Protein AF-A0A816FMG0-F1 (afdb_monomer_lite)

Structure (mmCIF, N/CA/C/O backbone):
data_AF-A0A816FMG0-F1
#
_entry.id   AF-A0A816FMG0-F1
#
loop_
_atom_site.group_PDB
_atom_site.id
_atom_site.type_symbol
_atom_site.label_atom_id
_atom_site.label_alt_id
_atom_site.label_comp_id
_atom_site.label_asym_id
_atom_site.label_entity_id
_atom_site.label_seq_id
_atom_site.pdbx_PDB_ins_code
_atom_site.Cartn_x
_atom_site.Cartn_y
_atom_site.Cartn_z
_atom_site.occupancy
_atom_site.B_iso_or_equiv
_atom_site.auth_seq_id
_atom_site.auth_comp_id
_atom_site.auth_asym_id
_atom_site.auth_atom_id
_atom_site.pdbx_PDB_model_num
ATOM 1 N N . MET A 1 1 ? 0.537 24.853 -34.850 1.00 31.98 1 MET A N 1
ATOM 2 C CA . MET A 1 1 ? 0.323 23.695 -35.752 1.00 31.98 1 MET A CA 1
ATOM 3 C C . MET A 1 1 ? 1.316 22.604 -35.375 1.00 31.98 1 MET A C 1
ATOM 5 O O . MET A 1 1 ? 2.304 22.922 -34.724 1.00 31.98 1 MET A O 1
ATOM 9 N N . SER A 1 2 ? 1.052 21.343 -35.712 1.00 53.50 2 SER A N 1
ATOM 10 C CA . SER A 1 2 ? 1.862 20.201 -35.270 1.00 53.50 2 SER A CA 1
ATOM 11 C C . SER A 1 2 ? 3.099 19.972 -36.145 1.00 53.50 2 SER A C 1
ATOM 13 O O . SER A 1 2 ? 2.968 19.526 -37.285 1.00 53.50 2 SER A O 1
ATOM 15 N N . ASN A 1 3 ? 4.297 20.160 -35.582 1.00 41.03 3 ASN A N 1
ATOM 16 C CA . ASN A 1 3 ? 5.510 19.524 -36.104 1.00 41.03 3 ASN A CA 1
ATOM 17 C C . ASN A 1 3 ? 5.507 18.047 -35.687 1.00 41.03 3 ASN A C 1
ATOM 19 O O . ASN A 1 3 ? 6.183 17.644 -34.743 1.00 41.03 3 ASN A O 1
ATOM 23 N N . THR A 1 4 ? 4.686 17.245 -36.361 1.00 52.66 4 THR A N 1
ATOM 24 C CA . THR A 1 4 ? 4.637 15.798 -36.143 1.00 52.66 4 THR A CA 1
ATOM 25 C C . THR A 1 4 ? 5.919 15.182 -36.700 1.00 52.66 4 THR A C 1
ATOM 27 O O . THR A 1 4 ? 6.018 14.967 -37.907 1.00 52.66 4 THR A O 1
ATOM 30 N N . LEU A 1 5 ? 6.904 14.936 -35.826 1.00 51.00 5 LEU A N 1
ATOM 31 C CA . LEU A 1 5 ? 8.185 14.309 -36.178 1.00 51.00 5 LEU A CA 1
ATOM 32 C C . LEU A 1 5 ? 7.970 13.057 -37.032 1.00 51.00 5 LEU A C 1
ATOM 34 O O . LEU A 1 5 ? 7.051 12.273 -36.772 1.00 51.00 5 LEU A O 1
ATOM 38 N N . THR A 1 6 ? 8.821 12.839 -38.031 1.00 60.78 6 THR A N 1
ATOM 39 C CA . THR A 1 6 ? 8.714 11.654 -38.885 1.00 60.78 6 THR A CA 1
ATOM 40 C C . THR A 1 6 ? 9.071 10.385 -38.107 1.00 60.78 6 THR A C 1
ATOM 42 O O . THR A 1 6 ? 9.772 10.414 -37.096 1.00 60.78 6 THR A O 1
ATOM 45 N N . LEU A 1 7 ? 8.606 9.226 -38.579 1.00 58.31 7 LEU A N 1
ATOM 46 C CA . LEU A 1 7 ? 8.774 7.951 -37.866 1.00 58.31 7 LEU A CA 1
ATOM 47 C C . LEU A 1 7 ? 10.248 7.545 -37.648 1.00 58.31 7 LEU A C 1
ATOM 49 O O . LEU A 1 7 ? 10.546 6.807 -36.709 1.00 58.31 7 LEU A O 1
ATOM 53 N N . GLU A 1 8 ? 11.180 8.020 -38.484 1.00 61.59 8 GLU A N 1
ATOM 54 C CA . GLU A 1 8 ? 12.618 7.792 -38.271 1.00 61.59 8 GLU A CA 1
ATOM 55 C C . GLU A 1 8 ? 13.224 8.737 -37.220 1.00 61.59 8 GLU A C 1
ATOM 57 O O . GLU A 1 8 ? 14.176 8.350 -36.542 1.00 61.59 8 GLU A O 1
ATOM 62 N N . GLU A 1 9 ? 12.659 9.934 -37.045 1.00 63.91 9 GLU A N 1
ATOM 63 C CA . GLU A 1 9 ? 13.046 10.895 -36.005 1.00 63.91 9 GLU A CA 1
ATOM 64 C C . GLU A 1 9 ? 12.505 10.457 -34.639 1.00 63.91 9 GLU A C 1
ATOM 66 O O . GLU A 1 9 ? 13.280 10.354 -33.694 1.00 63.91 9 GLU A O 1
ATOM 71 N N . GLN A 1 10 ? 11.232 10.051 -34.557 1.00 65.81 10 GLN A N 1
ATOM 72 C CA . GLN A 1 10 ? 10.639 9.502 -33.326 1.00 65.81 10 GLN A CA 1
ATOM 73 C C . GLN A 1 10 ? 11.399 8.262 -32.817 1.00 65.81 10 GLN A C 1
ATOM 75 O O . GLN A 1 10 ? 11.719 8.156 -31.634 1.00 65.81 10 GLN A O 1
ATOM 80 N N . PHE A 1 11 ? 11.746 7.323 -33.710 1.00 74.25 11 PHE A N 1
ATOM 81 C CA . PHE A 1 11 ? 12.549 6.153 -33.329 1.00 74.25 11 PHE A CA 1
ATOM 82 C C . PHE A 1 11 ? 13.978 6.528 -32.912 1.00 74.25 11 PHE A C 1
ATOM 84 O O . PHE A 1 11 ? 14.563 5.879 -32.045 1.00 74.25 11 PHE A O 1
ATOM 91 N N . ARG A 1 12 ? 14.558 7.566 -33.525 1.00 72.00 12 ARG A N 1
ATOM 92 C CA . ARG A 1 12 ? 15.866 8.092 -33.131 1.00 72.00 12 ARG A CA 1
ATOM 93 C C . ARG A 1 12 ? 15.815 8.689 -31.726 1.00 72.00 12 ARG A C 1
ATOM 95 O O . ARG A 1 12 ? 16.724 8.400 -30.956 1.00 72.00 12 ARG A O 1
ATOM 102 N N . GLU A 1 13 ? 14.816 9.509 -31.412 1.00 70.56 13 GLU A N 1
ATOM 103 C CA . GLU A 1 13 ? 14.685 10.131 -30.090 1.00 70.56 13 GLU A CA 1
ATOM 104 C C . GLU A 1 13 ? 14.534 9.071 -28.999 1.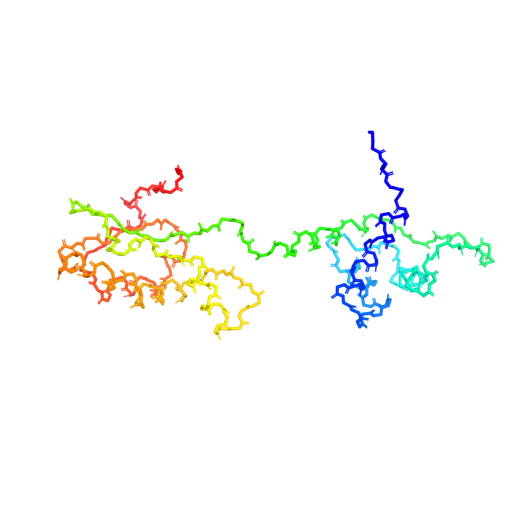00 70.56 13 GLU A C 1
ATOM 106 O O . GLU A 1 13 ? 15.329 9.085 -28.069 1.00 70.56 13 GLU A O 1
ATOM 111 N N . LEU A 1 14 ? 13.668 8.067 -29.190 1.00 77.00 14 LEU A N 1
ATOM 112 C CA . LEU A 1 14 ? 13.551 6.903 -28.296 1.00 77.00 14 LEU A CA 1
ATOM 113 C C . LEU A 1 14 ? 14.894 6.175 -28.073 1.00 77.00 14 LEU A C 1
ATOM 115 O O . LEU A 1 14 ? 15.258 5.808 -26.961 1.00 77.00 14 LEU A O 1
ATOM 119 N N . VAL A 1 15 ? 15.668 5.948 -29.137 1.00 80.56 15 VAL A N 1
ATOM 120 C CA . VAL A 1 15 ? 16.980 5.283 -29.022 1.00 80.56 15 VAL A CA 1
ATOM 121 C C . VAL A 1 15 ? 18.000 6.150 -28.270 1.00 80.56 15 VAL A C 1
ATOM 123 O O . VAL A 1 15 ? 18.916 5.609 -27.647 1.00 80.56 15 VAL A O 1
ATOM 126 N N . LEU A 1 16 ? 17.853 7.477 -28.311 1.00 75.69 16 LEU A N 1
ATOM 127 C CA . LEU A 1 16 ? 18.708 8.416 -27.590 1.00 75.69 16 LEU A CA 1
ATOM 128 C C . LEU A 1 16 ? 18.251 8.609 -26.133 1.00 75.69 16 LEU A C 1
ATOM 130 O O . LEU A 1 16 ? 19.113 8.548 -25.263 1.00 75.69 16 LEU A O 1
ATOM 134 N N . SER A 1 17 ? 16.948 8.704 -25.835 1.00 70.75 17 SER A N 1
ATOM 135 C CA . SER A 1 17 ? 16.417 8.758 -24.459 1.00 70.75 17 SER A CA 1
ATOM 136 C C . SER A 1 17 ? 16.791 7.504 -23.672 1.00 70.75 17 SER A C 1
ATOM 138 O O . SER A 1 17 ? 17.346 7.593 -22.577 1.00 70.75 17 SER A O 1
ATOM 140 N N . MET A 1 18 ? 16.599 6.319 -24.259 1.00 74.50 18 MET A N 1
ATOM 141 C CA . MET A 1 18 ? 16.981 5.048 -23.637 1.00 74.50 18 MET A CA 1
ATOM 142 C C . MET A 1 18 ? 18.489 4.962 -23.356 1.00 74.50 18 MET A C 1
ATOM 144 O O . MET A 1 18 ? 18.887 4.349 -22.362 1.00 74.50 18 MET A O 1
ATOM 148 N N . LYS A 1 19 ? 19.325 5.589 -24.199 1.00 79.69 19 LYS A N 1
ATOM 149 C CA . LYS A 1 19 ? 20.783 5.677 -24.015 1.00 79.69 19 LYS A CA 1
ATOM 150 C C . LYS A 1 19 ? 21.188 6.727 -22.982 1.00 79.69 19 LYS A C 1
ATOM 152 O O . LYS A 1 19 ? 22.132 6.487 -22.241 1.00 79.69 19 LYS A O 1
ATOM 157 N N . GLU A 1 20 ? 20.511 7.864 -22.925 1.00 73.06 20 GLU A N 1
ATOM 158 C CA . GLU A 1 20 ? 20.778 8.932 -21.958 1.00 73.06 20 GLU A CA 1
ATOM 159 C C . GLU A 1 20 ? 20.378 8.502 -20.540 1.00 73.06 20 GLU A C 1
ATOM 161 O O . GLU A 1 20 ? 21.152 8.666 -19.600 1.00 73.06 20 GLU A O 1
ATOM 166 N N . MET A 1 21 ? 19.235 7.823 -20.402 1.00 66.81 21 MET A N 1
ATOM 167 C CA . MET A 1 21 ? 18.804 7.208 -19.142 1.00 66.81 21 MET A CA 1
ATOM 168 C C . MET A 1 21 ? 19.661 6.002 -18.727 1.00 66.81 21 MET A C 1
ATOM 170 O O . MET A 1 21 ? 19.745 5.698 -17.539 1.00 66.81 21 MET A O 1
ATOM 174 N N . ASN A 1 22 ? 20.309 5.312 -19.676 1.00 68.25 22 ASN A N 1
ATOM 175 C CA . ASN A 1 22 ? 21.201 4.178 -19.399 1.00 68.25 22 ASN A CA 1
ATOM 176 C C . ASN A 1 22 ? 22.538 4.318 -20.162 1.00 68.25 22 ASN A C 1
ATOM 178 O O . ASN A 1 22 ? 22.780 3.585 -21.130 1.00 68.25 22 ASN A O 1
ATOM 182 N N . PRO A 1 23 ? 23.452 5.217 -19.735 1.00 76.88 23 PRO A N 1
ATOM 183 C CA . PRO A 1 23 ? 24.668 5.550 -20.488 1.00 76.88 23 PRO A CA 1
ATOM 184 C C . PRO A 1 23 ? 25.604 4.372 -20.776 1.00 76.88 23 PRO A C 1
ATOM 186 O O . PRO A 1 23 ? 26.383 4.425 -21.728 1.00 76.88 23 PRO A O 1
ATOM 189 N N . THR A 1 24 ? 25.520 3.284 -20.012 1.00 74.25 24 THR A N 1
ATOM 190 C CA . THR A 1 24 ? 26.315 2.063 -20.208 1.00 74.25 24 THR A CA 1
ATOM 191 C C . THR A 1 24 ? 25.737 1.103 -21.251 1.00 74.25 24 THR A C 1
ATOM 193 O O . THR A 1 24 ? 26.498 0.321 -21.816 1.00 74.25 24 THR A O 1
ATOM 196 N N . TRP A 1 25 ? 24.437 1.169 -21.567 1.00 81.62 25 TRP A N 1
ATOM 197 C CA . TRP A 1 25 ? 23.793 0.239 -22.503 1.00 81.62 25 TRP A CA 1
ATOM 198 C C . TRP A 1 25 ? 24.375 0.364 -23.913 1.00 81.62 25 TRP A C 1
ATOM 200 O O . TRP A 1 25 ? 24.465 1.457 -24.486 1.00 81.62 25 TRP A O 1
ATOM 210 N N . MET A 1 26 ? 24.783 -0.758 -24.498 1.00 79.81 26 MET A N 1
ATOM 211 C CA . MET A 1 26 ? 25.223 -0.823 -25.883 1.00 79.81 26 MET A CA 1
ATOM 212 C C . MET A 1 26 ? 24.029 -1.012 -26.822 1.00 79.81 26 MET A C 1
ATOM 214 O O . MET A 1 26 ? 22.895 -1.274 -26.432 1.00 79.81 26 MET A O 1
ATOM 218 N N . ALA A 1 27 ? 24.301 -0.927 -28.122 1.00 79.00 27 ALA A N 1
ATOM 219 C CA . ALA A 1 27 ? 23.303 -1.182 -29.153 1.00 79.00 27 ALA A CA 1
ATOM 220 C C . ALA A 1 27 ? 22.736 -2.610 -29.150 1.00 79.00 27 ALA A C 1
ATOM 222 O O . ALA A 1 27 ? 21.741 -2.850 -29.826 1.00 79.00 27 ALA A O 1
ATOM 223 N N . ALA A 1 28 ? 23.392 -3.548 -28.456 1.00 78.44 28 ALA A N 1
ATOM 224 C CA . ALA A 1 28 ? 22.834 -4.861 -28.158 1.00 78.44 28 ALA A CA 1
ATOM 225 C C . ALA A 1 28 ? 21.676 -4.701 -27.175 1.00 78.44 28 ALA A C 1
ATOM 227 O O . ALA A 1 28 ? 20.541 -4.955 -27.533 1.00 78.44 28 ALA A O 1
ATOM 228 N N . ASP A 1 29 ? 21.957 -4.156 -25.998 1.00 75.88 29 ASP A N 1
ATOM 229 C CA . ASP A 1 29 ? 21.027 -4.077 -24.873 1.00 75.88 29 ASP A CA 1
ATOM 230 C C . ASP A 1 29 ? 19.815 -3.198 -25.204 1.00 75.88 29 ASP A C 1
ATOM 232 O O . ASP A 1 29 ? 18.692 -3.562 -24.882 1.00 75.88 29 ASP A O 1
ATOM 236 N N . ILE A 1 30 ? 20.005 -2.101 -25.952 1.00 80.69 30 ILE A N 1
ATOM 237 C CA . ILE A 1 30 ? 18.888 -1.276 -26.449 1.00 80.69 30 ILE A CA 1
ATOM 238 C C . ILE A 1 30 ? 18.103 -1.998 -27.558 1.00 80.69 30 ILE A C 1
ATOM 240 O O . ILE A 1 30 ? 16.887 -1.860 -27.623 1.00 80.69 30 ILE A O 1
ATOM 244 N N . ALA A 1 31 ? 18.739 -2.796 -28.423 1.00 81.25 31 ALA A N 1
ATOM 245 C CA . ALA A 1 31 ? 18.002 -3.602 -29.403 1.00 81.25 31 ALA A CA 1
ATOM 246 C C . ALA A 1 31 ? 17.236 -4.751 -28.751 1.00 81.25 31 ALA A C 1
ATOM 248 O O . ALA A 1 31 ? 16.129 -5.043 -29.179 1.00 81.25 31 ALA A O 1
ATOM 249 N N . ASP A 1 32 ? 17.817 -5.370 -27.733 1.00 80.62 32 ASP A N 1
ATOM 250 C CA . ASP A 1 32 ? 17.292 -6.520 -27.012 1.00 80.62 32 ASP A CA 1
ATOM 251 C C . ASP A 1 32 ? 16.169 -6.100 -26.063 1.00 80.62 32 ASP A C 1
ATOM 253 O O . ASP A 1 32 ? 15.141 -6.768 -26.016 1.00 80.62 32 ASP A O 1
ATOM 257 N N . GLU A 1 33 ? 16.312 -4.948 -25.398 1.00 74.44 33 GLU A N 1
ATOM 258 C CA . GLU A 1 33 ? 15.209 -4.264 -24.732 1.00 74.44 33 GLU A CA 1
ATOM 259 C C . GLU A 1 33 ? 14.130 -3.966 -25.767 1.00 74.44 33 GLU A C 1
ATOM 261 O O . GLU A 1 33 ? 13.048 -4.506 -25.602 1.00 74.44 33 GLU A O 1
ATOM 266 N N . ILE A 1 34 ? 14.407 -3.248 -26.870 1.00 74.19 34 ILE A N 1
ATOM 267 C CA . ILE A 1 34 ? 13.410 -2.962 -27.925 1.00 74.19 34 ILE A CA 1
ATOM 268 C C . ILE A 1 34 ? 12.769 -4.259 -28.488 1.00 74.19 34 ILE A C 1
ATOM 270 O O . ILE A 1 34 ? 11.571 -4.259 -28.770 1.00 74.19 34 ILE A O 1
ATOM 274 N N . GLN A 1 35 ? 13.488 -5.391 -28.540 1.00 69.06 35 GLN A N 1
ATOM 275 C CA . GLN A 1 35 ? 12.983 -6.739 -28.868 1.00 69.06 35 GLN A CA 1
ATOM 276 C C . GLN A 1 35 ? 12.451 -7.579 -27.677 1.00 69.06 35 GLN A C 1
ATOM 278 O O . GLN A 1 35 ? 12.142 -8.758 -27.848 1.00 69.06 35 GLN A O 1
ATOM 283 N N . SER A 1 36 ? 12.264 -6.997 -26.496 1.00 63.88 36 SER A N 1
ATOM 284 C CA . SER A 1 36 ? 11.603 -7.633 -25.341 1.00 63.88 36 SER A CA 1
ATOM 285 C C . SER A 1 36 ? 10.129 -7.252 -25.198 1.00 63.88 36 SER A C 1
ATOM 287 O O . SER A 1 36 ? 9.389 -7.881 -24.442 1.00 63.88 36 SER A O 1
ATOM 289 N N . TYR A 1 37 ? 9.688 -6.212 -25.907 1.00 65.25 37 TYR A N 1
ATOM 290 C CA . TYR A 1 37 ? 8.309 -5.754 -25.845 1.00 65.25 37 TYR A CA 1
ATOM 291 C C . TYR A 1 37 ? 7.308 -6.829 -26.271 1.00 65.25 37 TYR A C 1
ATOM 293 O O . TYR A 1 37 ? 7.558 -7.698 -27.093 1.00 65.25 37 TYR A O 1
ATOM 301 N N . GLU A 1 38 ? 6.083 -6.658 -25.798 1.00 43.09 38 GLU A N 1
ATOM 302 C CA . GLU A 1 38 ? 4.911 -7.499 -26.069 1.00 43.09 38 GLU A CA 1
ATOM 303 C C . GLU A 1 38 ? 4.419 -7.393 -27.551 1.00 43.09 38 GLU A C 1
ATOM 305 O O . GLU A 1 38 ? 3.445 -8.018 -27.962 1.00 43.09 38 GLU A O 1
ATOM 310 N N . ASN A 1 39 ? 5.112 -6.565 -28.345 1.00 48.59 39 ASN A N 1
ATOM 311 C CA . ASN A 1 39 ? 5.299 -6.523 -29.799 1.00 48.59 39 ASN A CA 1
ATOM 312 C C . ASN A 1 39 ? 6.784 -6.072 -29.893 1.00 48.59 39 ASN A C 1
ATOM 314 O O . ASN A 1 39 ? 6.994 -4.881 -29.628 1.00 48.59 39 ASN A O 1
ATOM 318 N N . PRO A 1 40 ? 7.756 -6.983 -30.162 1.00 57.09 40 PRO A N 1
ATOM 319 C CA . PRO A 1 40 ? 9.221 -6.745 -30.245 1.00 57.09 40 PRO A CA 1
ATOM 320 C C . PRO A 1 40 ? 9.838 -6.852 -31.674 1.00 57.09 40 PRO A C 1
ATOM 322 O O . PRO A 1 40 ? 9.672 -7.911 -32.280 1.00 57.09 40 PRO A O 1
ATOM 325 N N . PRO A 1 41 ? 10.570 -5.860 -32.256 1.00 58.25 41 PRO A N 1
ATOM 326 C CA . PRO A 1 41 ? 10.677 -5.639 -33.705 1.00 58.25 41 PRO A CA 1
ATOM 327 C C . PRO A 1 41 ? 10.935 -6.848 -34.580 1.00 58.25 41 PRO A C 1
ATOM 329 O O . PRO A 1 41 ? 11.897 -7.583 -34.386 1.00 58.25 41 PRO A O 1
ATOM 332 N N . SER A 1 42 ? 10.163 -6.956 -35.662 1.00 53.28 42 SER A N 1
ATOM 333 C CA . SER A 1 42 ? 10.385 -8.033 -36.617 1.00 53.28 42 SER A CA 1
ATOM 334 C C . SER A 1 42 ? 11.624 -7.788 -37.466 1.00 53.28 42 SER A C 1
ATOM 336 O O . SER A 1 42 ? 12.048 -8.724 -38.129 1.00 53.28 42 SER A O 1
ATOM 338 N N . LEU A 1 43 ? 12.212 -6.580 -37.421 1.00 59.56 43 LEU A N 1
ATOM 339 C CA . LEU A 1 43 ? 13.624 -6.285 -37.657 1.00 59.56 43 LEU A CA 1
ATOM 340 C C . LEU A 1 43 ? 14.450 -7.214 -36.760 1.00 59.56 43 LEU A C 1
ATOM 342 O O . LEU A 1 43 ? 14.697 -6.880 -35.607 1.00 59.56 43 LEU A O 1
ATOM 346 N N . HIS A 1 44 ? 14.847 -8.373 -37.306 1.00 73.12 44 HIS A N 1
ATOM 347 C CA . HIS A 1 44 ? 15.668 -9.399 -36.645 1.00 73.12 44 HIS A CA 1
ATOM 348 C C . HIS A 1 44 ? 16.758 -8.765 -35.786 1.00 73.12 44 HIS A C 1
ATOM 350 O O . HIS A 1 44 ? 17.366 -7.776 -36.204 1.00 73.12 44 HIS A O 1
ATOM 356 N N . ARG A 1 45 ? 17.027 -9.361 -34.623 1.00 63.53 45 ARG A N 1
ATOM 357 C CA . ARG A 1 45 ? 17.807 -8.779 -33.523 1.00 63.53 45 ARG A CA 1
ATOM 358 C C . ARG A 1 45 ? 19.074 -8.067 -33.997 1.00 63.53 45 ARG A C 1
ATOM 360 O O . ARG A 1 45 ? 19.265 -6.886 -33.731 1.00 63.53 45 ARG A O 1
ATOM 367 N N . ASP A 1 46 ? 19.870 -8.718 -34.842 1.00 71.94 46 ASP A N 1
ATOM 368 C CA . ASP A 1 46 ? 21.104 -8.161 -35.416 1.00 71.94 46 ASP A CA 1
ATOM 369 C C . ASP A 1 46 ? 20.895 -7.019 -36.416 1.00 71.94 46 ASP A C 1
ATOM 371 O O . ASP A 1 46 ? 21.764 -6.163 -36.566 1.00 71.94 46 ASP A O 1
ATOM 375 N N . ALA A 1 47 ? 19.793 -7.002 -37.165 1.00 73.12 47 ALA A N 1
ATOM 376 C CA . ALA A 1 47 ? 19.435 -5.901 -38.059 1.00 73.12 47 ALA A CA 1
ATOM 377 C C . ALA A 1 47 ? 18.965 -4.673 -37.259 1.00 73.12 47 ALA A C 1
ATOM 379 O O . ALA A 1 47 ? 19.395 -3.556 -37.559 1.00 73.12 47 ALA A O 1
ATOM 380 N N . LEU A 1 48 ? 18.169 -4.880 -36.203 1.00 76.44 48 LEU A N 1
ATOM 381 C CA . LEU A 1 48 ? 17.775 -3.832 -35.258 1.00 76.44 48 LEU A CA 1
ATOM 382 C C . LEU A 1 48 ? 18.994 -3.272 -34.509 1.00 76.44 48 LEU A C 1
ATOM 384 O O . LEU A 1 48 ? 19.254 -2.072 -34.589 1.00 76.44 48 LEU A O 1
ATOM 388 N N . ARG A 1 49 ? 19.811 -4.143 -33.902 1.00 79.81 49 ARG A N 1
ATOM 389 C CA . ARG A 1 49 ? 21.109 -3.834 -33.274 1.00 79.81 49 ARG A CA 1
ATOM 390 C C . ARG A 1 49 ? 22.025 -3.053 -34.208 1.00 79.81 49 ARG A C 1
ATOM 392 O O . ARG A 1 49 ? 22.606 -2.053 -33.798 1.00 79.81 49 ARG A O 1
ATOM 399 N N . ARG A 1 50 ? 22.107 -3.424 -35.492 1.00 75.50 50 ARG A N 1
ATOM 400 C CA . ARG A 1 50 ? 22.867 -2.660 -36.500 1.00 75.50 50 ARG A CA 1
ATOM 401 C C . ARG A 1 50 ? 22.212 -1.331 -36.896 1.00 75.50 50 ARG A C 1
ATOM 403 O O . ARG A 1 50 ? 22.946 -0.430 -37.297 1.00 75.50 50 ARG A O 1
ATOM 410 N N . LYS A 1 51 ? 20.889 -1.139 -36.795 1.00 77.56 51 LYS A N 1
ATOM 411 C CA . LYS A 1 51 ? 20.263 0.193 -36.964 1.00 77.56 51 LYS A CA 1
ATOM 412 C C . LYS A 1 51 ? 20.553 1.079 -35.747 1.00 77.56 51 LYS A C 1
ATOM 414 O O . LYS A 1 51 ? 21.099 2.165 -35.916 1.00 77.56 51 LYS A O 1
ATOM 419 N N . ILE A 1 52 ? 20.302 0.569 -34.543 1.00 80.62 52 ILE A N 1
ATOM 420 C CA . ILE A 1 52 ? 20.521 1.252 -33.260 1.00 80.62 52 ILE A CA 1
ATOM 421 C C . ILE A 1 52 ? 21.992 1.635 -33.081 1.00 80.62 52 ILE A C 1
ATOM 423 O O . ILE A 1 52 ? 22.285 2.804 -32.859 1.00 80.62 52 ILE A O 1
ATOM 427 N N . SER A 1 53 ? 22.938 0.716 -33.305 1.00 80.19 53 SER A N 1
ATOM 428 C CA . SER A 1 53 ? 24.376 1.014 -33.193 1.00 80.19 53 SER A CA 1
ATOM 429 C C . SER A 1 53 ? 24.809 2.169 -34.085 1.00 80.19 53 SER A C 1
ATOM 431 O O . SER A 1 53 ? 25.664 2.952 -33.691 1.00 80.19 53 SER A O 1
ATOM 433 N N . ARG A 1 54 ? 24.205 2.316 -35.270 1.00 73.75 54 ARG A N 1
ATOM 434 C CA . ARG A 1 54 ? 24.518 3.418 -36.186 1.00 73.75 54 ARG A CA 1
ATOM 435 C C . ARG A 1 54 ? 23.865 4.738 -35.770 1.00 73.75 54 ARG A C 1
ATOM 437 O O . ARG A 1 54 ? 24.472 5.772 -36.014 1.00 73.75 54 ARG A O 1
ATOM 444 N N . ILE A 1 55 ? 22.706 4.715 -35.104 1.00 76.12 55 ILE A N 1
ATOM 445 C CA . ILE A 1 55 ? 22.124 5.907 -34.463 1.00 76.12 55 ILE A CA 1
ATOM 446 C C . ILE A 1 55 ? 23.054 6.375 -33.333 1.00 76.12 55 ILE A C 1
ATOM 448 O O . ILE A 1 55 ? 23.539 7.505 -33.377 1.00 76.12 55 ILE A O 1
ATOM 452 N N . LEU A 1 56 ? 23.388 5.474 -32.400 1.00 73.00 56 LEU A N 1
ATOM 453 C CA . LEU A 1 56 ? 24.227 5.760 -31.229 1.00 73.00 56 LEU A CA 1
ATOM 454 C C . LEU A 1 56 ? 25.657 6.204 -31.590 1.00 73.00 56 LEU A C 1
ATOM 456 O O . LEU A 1 56 ? 26.212 7.063 -30.918 1.00 73.00 56 LEU A O 1
ATOM 460 N N . GLN A 1 57 ? 26.261 5.640 -32.643 1.00 70.12 57 GLN A N 1
ATOM 461 C CA . GLN A 1 57 ? 27.641 5.960 -33.047 1.00 70.12 57 GLN A CA 1
ATOM 462 C C . GLN A 1 57 ? 27.778 7.178 -33.975 1.00 70.12 57 GLN A C 1
ATOM 464 O O . GLN A 1 57 ? 28.900 7.635 -34.179 1.00 70.12 57 GLN A O 1
ATOM 469 N N . ARG A 1 58 ? 26.701 7.664 -34.615 1.00 58.72 58 ARG A N 1
ATOM 470 C CA . ARG A 1 58 ? 26.806 8.705 -35.666 1.00 58.72 58 ARG A CA 1
ATOM 471 C C . ARG A 1 58 ? 25.898 9.915 -35.501 1.00 58.72 58 ARG A C 1
ATOM 473 O O . ARG A 1 58 ? 26.074 10.880 -36.242 1.00 58.72 58 ARG A O 1
ATOM 480 N N . GLY A 1 59 ? 24.865 9.848 -34.660 1.00 51.50 59 GLY A N 1
ATOM 481 C CA . GLY A 1 59 ? 23.872 10.921 -34.557 1.00 51.50 59 GLY A CA 1
ATOM 482 C C . GLY A 1 59 ? 23.170 11.267 -35.883 1.00 51.50 59 GLY A C 1
ATOM 483 O O . GLY A 1 59 ? 22.624 12.359 -36.011 1.00 51.50 59 GLY A O 1
ATOM 484 N N . THR A 1 60 ? 23.192 10.378 -36.887 1.00 47.31 60 THR A N 1
ATOM 485 C CA . THR A 1 60 ? 22.538 10.539 -38.200 1.00 47.31 60 THR A CA 1
ATOM 486 C C . THR A 1 60 ? 22.282 9.184 -38.870 1.00 47.31 60 THR A C 1
ATOM 488 O O . THR A 1 60 ? 23.106 8.269 -38.799 1.00 47.31 60 THR A O 1
ATOM 491 N N . ILE A 1 61 ? 21.162 9.068 -39.592 1.00 47.12 61 ILE A N 1
ATOM 492 C CA . ILE A 1 61 ? 20.893 7.949 -40.505 1.00 47.12 61 ILE A CA 1
ATOM 493 C C . ILE A 1 61 ? 21.207 8.401 -41.936 1.00 47.12 61 ILE A C 1
ATOM 495 O O . ILE A 1 61 ? 20.478 9.197 -42.518 1.00 47.12 61 ILE A O 1
ATOM 499 N N . LYS A 1 62 ? 22.259 7.840 -42.542 1.00 47.62 62 LYS A N 1
ATOM 500 C CA . LYS A 1 62 ? 22.340 7.664 -44.002 1.00 47.62 62 LYS A CA 1
ATOM 501 C C . LYS A 1 62 ? 22.792 6.240 -44.299 1.00 47.62 62 LYS A C 1
ATOM 503 O O . LYS A 1 62 ? 23.944 5.869 -44.078 1.00 47.62 62 LYS A O 1
ATOM 508 N N . ASP A 1 63 ? 21.840 5.437 -44.760 1.00 44.69 63 ASP A N 1
ATOM 509 C CA . ASP A 1 63 ? 21.945 3.987 -44.906 1.00 44.69 63 ASP A CA 1
ATOM 510 C C . ASP A 1 63 ? 21.959 3.614 -46.399 1.00 44.69 63 ASP A C 1
ATOM 512 O O . ASP A 1 63 ? 20.978 3.109 -46.939 1.00 44.69 63 ASP A O 1
ATOM 516 N N . ARG A 1 64 ? 23.064 3.928 -47.099 1.00 42.66 64 ARG A N 1
ATOM 517 C CA . ARG A 1 64 ? 23.252 3.485 -48.493 1.00 42.66 64 ARG A CA 1
ATOM 518 C C . ARG A 1 64 ? 23.327 1.957 -48.535 1.00 42.66 64 ARG A C 1
ATOM 520 O O . ARG A 1 64 ? 24.063 1.347 -47.758 1.00 42.66 64 ARG A O 1
ATOM 527 N N . SER A 1 65 ? 22.601 1.353 -49.469 1.00 40.78 65 SER A N 1
ATOM 528 C CA . SER A 1 65 ? 22.601 -0.090 -49.692 1.00 40.78 65 SER A CA 1
ATOM 529 C C . SER A 1 65 ? 24.000 -0.596 -50.060 1.00 40.78 65 SER A C 1
ATOM 531 O O . SER A 1 65 ? 24.615 -0.144 -51.024 1.00 40.78 65 SER A O 1
ATOM 533 N N . ARG A 1 66 ? 24.498 -1.584 -49.310 1.00 44.59 66 ARG A N 1
ATOM 534 C CA . ARG A 1 66 ? 25.567 -2.464 -49.791 1.00 44.59 66 ARG A CA 1
ATOM 535 C C . ARG A 1 66 ? 24.915 -3.654 -50.493 1.00 44.59 66 ARG A C 1
ATOM 537 O O . ARG A 1 66 ? 24.290 -4.477 -49.836 1.00 44.59 66 ARG A O 1
ATOM 544 N N . CYS A 1 67 ? 25.085 -3.706 -51.813 1.00 41.53 67 CYS A N 1
ATOM 545 C CA . CYS A 1 67 ? 24.896 -4.891 -52.656 1.00 41.53 67 CYS A CA 1
ATOM 546 C C . CYS A 1 67 ? 23.473 -5.491 -52.704 1.00 41.53 67 CYS A C 1
ATOM 548 O O . CYS A 1 67 ? 23.259 -6.616 -52.267 1.00 41.53 67 CYS A O 1
ATOM 550 N N . GLY A 1 68 ? 22.521 -4.763 -53.305 1.00 42.78 68 GLY A N 1
ATOM 551 C CA . GLY A 1 68 ? 21.361 -5.318 -54.036 1.00 42.78 68 GLY A CA 1
ATOM 552 C C . GLY A 1 68 ? 20.245 -6.063 -53.280 1.00 42.78 68 GLY A C 1
ATOM 553 O O . GLY A 1 68 ? 19.131 -6.120 -53.789 1.00 42.78 68 GLY A O 1
ATOM 554 N N . ALA A 1 69 ? 20.492 -6.619 -52.094 1.00 36.56 69 ALA A N 1
ATOM 555 C CA . ALA A 1 69 ? 19.529 -7.483 -51.414 1.00 36.56 69 ALA A CA 1
ATOM 556 C C . ALA A 1 69 ? 18.343 -6.695 -50.806 1.00 36.56 69 ALA A C 1
ATOM 558 O O . ALA A 1 69 ? 18.569 -5.721 -50.076 1.00 36.56 69 ALA A O 1
ATOM 559 N N . PRO A 1 70 ? 17.081 -7.115 -51.040 1.00 44.59 70 PRO A N 1
ATOM 560 C CA . PRO A 1 70 ? 15.922 -6.508 -50.400 1.00 44.59 70 PRO A CA 1
ATOM 561 C C . PRO A 1 70 ? 15.920 -6.818 -48.901 1.00 44.59 70 PRO A C 1
ATOM 563 O O . PRO A 1 70 ? 16.222 -7.932 -48.469 1.00 44.59 70 PRO A O 1
ATOM 566 N N . ARG A 1 71 ? 15.555 -5.826 -48.087 1.00 45.81 71 ARG A N 1
ATOM 567 C CA . ARG A 1 71 ? 15.503 -5.996 -46.635 1.00 45.81 71 ARG A CA 1
ATOM 568 C C . ARG A 1 71 ? 14.285 -6.813 -46.219 1.00 45.81 71 ARG A C 1
ATOM 570 O O . ARG A 1 71 ? 13.205 -6.271 -46.006 1.00 45.81 71 ARG A O 1
ATOM 577 N N . THR A 1 72 ? 14.532 -8.076 -45.882 1.00 48.44 72 THR A N 1
ATOM 578 C CA . THR A 1 72 ? 14.107 -8.496 -44.547 1.00 48.44 72 THR A CA 1
ATOM 579 C C . THR A 1 72 ? 14.698 -7.480 -43.546 1.00 48.44 72 THR A C 1
ATOM 581 O O . THR A 1 72 ? 15.839 -7.037 -43.667 1.00 48.44 72 THR A O 1
ATOM 584 N N . VAL A 1 73 ? 13.945 -6.989 -42.569 1.00 43.91 73 VAL A N 1
ATOM 585 C CA . VAL A 1 73 ? 12.937 -7.723 -41.802 1.00 43.91 73 VAL A CA 1
ATOM 586 C C . VAL A 1 73 ? 11.854 -6.744 -41.260 1.00 43.91 73 VAL A C 1
ATOM 588 O O . VAL A 1 73 ? 11.983 -5.533 -41.417 1.00 43.91 73 VAL A O 1
ATOM 591 N N . ARG A 1 74 ? 10.743 -7.270 -40.720 1.00 48.84 74 ARG A N 1
ATOM 592 C CA . ARG A 1 74 ? 9.380 -6.659 -40.680 1.00 48.84 74 ARG A CA 1
ATOM 593 C C . ARG A 1 74 ? 9.132 -5.675 -39.483 1.00 48.84 74 ARG A C 1
ATOM 595 O O . ARG A 1 74 ? 10.037 -5.408 -38.702 1.00 48.84 74 ARG A O 1
ATOM 602 N N . ILE A 1 75 ? 7.949 -5.048 -39.370 1.00 51.12 75 ILE A N 1
ATOM 603 C CA . ILE A 1 75 ? 7.739 -3.787 -38.599 1.00 51.12 75 ILE A CA 1
ATOM 604 C C . ILE A 1 75 ? 6.932 -3.895 -37.286 1.00 51.12 75 ILE A C 1
ATOM 606 O O . ILE A 1 75 ? 7.160 -3.111 -36.371 1.00 51.12 75 ILE A O 1
ATOM 610 N N . GLU A 1 76 ? 5.964 -4.805 -37.186 1.00 45.81 76 GLU A N 1
ATOM 611 C CA . GLU A 1 76 ? 4.756 -4.666 -36.342 1.00 45.81 76 GLU A CA 1
ATOM 612 C C . GLU A 1 76 ? 4.965 -4.421 -34.835 1.00 45.81 76 GLU A C 1
ATOM 614 O O . GLU A 1 76 ? 4.693 -3.345 -34.308 1.00 45.81 76 GLU A O 1
ATOM 619 N N . GLN A 1 77 ? 5.479 -5.414 -34.131 1.00 45.06 77 GLN A N 1
ATOM 620 C CA . GLN A 1 77 ? 6.919 -5.456 -34.045 1.00 45.06 77 GLN A CA 1
ATOM 621 C C . GLN A 1 77 ? 7.534 -4.334 -33.162 1.00 45.06 77 GLN A C 1
ATOM 623 O O . GLN A 1 77 ? 8.005 -4.606 -32.081 1.00 45.06 77 GLN A O 1
ATOM 628 N N . LEU A 1 78 ? 7.585 -3.064 -33.575 1.00 43.78 78 LEU A N 1
ATOM 629 C CA . LEU A 1 78 ? 8.296 -2.003 -32.823 1.00 43.78 78 LEU A CA 1
ATOM 630 C C . LEU A 1 78 ? 7.470 -1.339 -31.698 1.00 43.78 78 LEU A C 1
ATOM 632 O O . LEU A 1 78 ? 7.963 -0.476 -30.977 1.00 43.78 78 LEU A O 1
ATOM 636 N N . LYS A 1 79 ? 6.197 -1.720 -31.546 1.00 45.88 79 LYS A N 1
ATOM 637 C CA . LYS A 1 79 ? 5.175 -0.873 -30.903 1.00 45.88 79 LYS A CA 1
ATOM 638 C C . LYS A 1 79 ? 5.095 -0.876 -29.370 1.00 45.88 79 LYS A C 1
ATOM 640 O O . LYS A 1 79 ? 4.693 0.141 -28.816 1.00 45.88 79 LYS A O 1
ATOM 645 N N . LYS A 1 80 ? 5.373 -1.976 -28.657 1.00 47.12 80 LYS A N 1
ATOM 646 C CA . LYS A 1 80 ? 4.927 -2.109 -27.242 1.00 47.12 80 LYS A CA 1
ATOM 647 C C . LYS A 1 80 ? 5.997 -1.797 -26.175 1.00 47.12 80 LYS A C 1
ATOM 649 O O . LYS A 1 80 ? 5.727 -1.999 -24.997 1.00 47.12 80 LYS A O 1
ATOM 654 N N . ALA A 1 81 ? 7.166 -1.275 -26.563 1.00 43.75 81 ALA A N 1
ATOM 655 C CA . ALA A 1 81 ? 8.389 -1.015 -25.656 1.00 43.75 81 ALA A CA 1
ATOM 656 C C . ALA A 1 81 ? 8.287 0.573 -25.513 1.00 43.75 81 ALA A C 1
ATOM 658 O O . ALA A 1 81 ? 8.424 1.095 -24.404 1.00 43.75 81 ALA A O 1
ATOM 659 N N . VAL A 1 82 ? 7.849 1.312 -26.543 1.00 47.22 82 VAL A N 1
ATOM 660 C CA . VAL A 1 82 ? 7.313 2.687 -26.400 1.00 47.22 82 VAL A CA 1
ATOM 661 C C . VAL A 1 82 ? 6.303 2.780 -25.230 1.00 47.22 82 VAL A C 1
ATOM 663 O O . VAL A 1 82 ? 6.230 3.772 -24.515 1.00 47.22 82 VAL A O 1
ATOM 666 N N . LYS A 1 83 ? 5.580 1.683 -24.958 1.00 48.50 83 LYS A N 1
ATOM 667 C CA . LYS A 1 83 ? 4.633 1.521 -23.842 1.00 48.50 83 LYS A CA 1
ATOM 668 C C . LYS A 1 83 ? 5.271 1.306 -22.448 1.00 48.50 83 LYS A C 1
ATOM 670 O O . LYS A 1 83 ? 4.547 1.315 -21.458 1.00 48.50 83 LYS A O 1
ATOM 675 N N . ARG A 1 84 ? 6.590 1.088 -22.344 1.00 40.50 84 ARG A N 1
ATOM 676 C CA . ARG A 1 84 ? 7.333 0.826 -21.088 1.00 40.50 84 ARG A CA 1
ATOM 677 C C . ARG A 1 84 ? 8.074 2.062 -20.570 1.00 40.50 84 ARG A C 1
ATOM 679 O O . ARG A 1 84 ? 8.143 2.209 -19.350 1.00 40.50 84 ARG A O 1
ATOM 686 N N . GLU A 1 85 ? 8.554 2.964 -21.435 1.00 43.59 85 GLU A N 1
ATOM 687 C CA . GLU A 1 85 ? 9.044 4.295 -21.007 1.00 43.59 85 GLU A CA 1
ATOM 688 C C . GLU A 1 85 ? 7.934 5.089 -20.298 1.00 43.59 85 GLU A C 1
ATOM 690 O O . GLU A 1 85 ? 8.176 5.692 -19.254 1.00 43.59 85 GLU A O 1
ATOM 695 N N . ALA A 1 86 ? 6.681 4.944 -20.751 1.00 45.78 86 ALA A N 1
ATOM 696 C CA . ALA A 1 86 ? 5.483 5.455 -20.074 1.00 45.78 86 ALA A CA 1
ATOM 697 C C . ALA A 1 86 ? 5.303 4.964 -18.616 1.00 45.78 86 ALA A C 1
ATOM 699 O O . ALA A 1 86 ? 4.420 5.438 -17.911 1.00 45.78 86 ALA A O 1
ATOM 700 N N . SER A 1 87 ? 6.134 4.026 -18.142 1.00 40.25 87 SER A N 1
ATOM 701 C CA . SER A 1 87 ? 6.146 3.545 -16.759 1.00 40.25 87 SER A CA 1
ATOM 702 C C . SER A 1 87 ? 7.292 4.114 -15.905 1.00 40.25 87 SER A C 1
ATOM 704 O O . SER A 1 87 ? 7.564 3.574 -14.835 1.00 40.25 87 SER A O 1
ATOM 706 N N . ILE A 1 88 ? 7.984 5.171 -16.342 1.00 42.78 88 ILE A N 1
ATOM 707 C CA . ILE A 1 88 ? 8.954 5.904 -15.500 1.00 42.78 88 ILE A CA 1
ATOM 708 C C . ILE A 1 88 ? 8.232 6.818 -14.492 1.00 42.78 88 ILE A C 1
ATOM 710 O O . ILE A 1 88 ? 8.695 6.972 -13.362 1.00 42.78 88 ILE A O 1
ATOM 714 N N . VAL A 1 89 ? 7.019 7.281 -14.814 1.00 43.28 89 VAL A N 1
ATOM 715 C CA . VAL A 1 89 ? 6.043 7.733 -13.807 1.00 43.28 89 VAL A CA 1
ATOM 716 C C . VAL A 1 89 ? 5.507 6.488 -13.084 1.00 43.28 89 VAL A C 1
ATOM 718 O O . VAL A 1 89 ? 4.544 5.867 -13.528 1.00 43.28 89 VAL A O 1
ATOM 721 N N . LYS A 1 90 ? 6.200 6.049 -12.020 1.00 44.28 90 LYS A N 1
ATOM 722 C CA . LYS A 1 90 ? 5.911 4.774 -11.320 1.00 44.28 90 LYS A CA 1
ATOM 723 C C . LYS A 1 90 ? 5.540 4.878 -9.839 1.00 44.28 90 LYS A C 1
ATOM 725 O O . LYS A 1 90 ? 5.529 3.865 -9.141 1.00 44.28 90 LYS A O 1
ATOM 730 N N . TYR A 1 91 ? 5.185 6.073 -9.389 1.00 47.66 91 TYR A N 1
ATOM 731 C CA . TYR A 1 91 ? 4.280 6.247 -8.254 1.00 47.66 91 TYR A CA 1
ATOM 732 C C . TYR A 1 91 ? 2.910 6.650 -8.819 1.00 47.66 91 TYR A C 1
ATOM 734 O O . TYR A 1 91 ? 2.887 7.355 -9.833 1.00 47.66 91 TYR A O 1
ATOM 742 N N . PRO A 1 92 ? 1.783 6.231 -8.215 1.00 49.84 92 PRO A N 1
ATOM 743 C CA . PRO A 1 92 ? 0.507 6.875 -8.504 1.00 49.84 92 PRO A CA 1
ATOM 744 C C . PRO A 1 92 ? 0.632 8.374 -8.197 1.00 49.84 92 PRO A C 1
ATOM 746 O O . PRO A 1 92 ? 1.306 8.762 -7.243 1.00 49.84 92 PRO A O 1
ATOM 749 N N . SER A 1 93 ? 0.005 9.222 -9.012 1.00 52.78 93 SER A N 1
ATOM 750 C CA . SER A 1 93 ? 0.046 10.681 -8.836 1.00 52.78 93 SER A CA 1
ATOM 751 C C . SER A 1 93 ? -0.837 11.188 -7.689 1.00 52.78 93 SER A C 1
ATOM 753 O O . SER A 1 93 ? -0.769 12.365 -7.354 1.00 52.78 93 SER A O 1
ATOM 755 N N . GLY A 1 94 ? -1.659 10.318 -7.096 1.00 65.56 94 GLY A N 1
ATOM 756 C CA . GLY A 1 94 ? -2.424 10.604 -5.885 1.00 65.56 94 GLY A CA 1
ATOM 757 C C . GLY A 1 94 ? -1.642 10.258 -4.617 1.00 65.56 94 GLY A C 1
ATOM 758 O O . GLY A 1 94 ? -0.954 9.237 -4.559 1.00 65.56 94 GLY A O 1
ATOM 759 N N . VAL A 1 95 ? -1.793 11.089 -3.586 1.00 78.81 95 VAL A N 1
ATOM 760 C CA . VAL A 1 95 ? -1.452 10.719 -2.208 1.00 78.81 95 VAL A CA 1
ATOM 761 C C . VAL A 1 95 ? -2.636 9.944 -1.644 1.00 78.81 95 VAL A C 1
ATOM 763 O O . VAL A 1 95 ? -3.752 10.454 -1.624 1.00 78.81 95 VAL A O 1
ATOM 766 N N . MET A 1 96 ? -2.396 8.713 -1.205 1.00 84.81 96 MET A N 1
ATOM 767 C CA . MET A 1 96 ? -3.382 7.929 -0.462 1.00 84.81 96 MET A CA 1
ATOM 768 C C . MET A 1 96 ? -3.216 8.212 1.027 1.00 84.81 96 MET A C 1
ATOM 770 O O . MET A 1 96 ? -2.094 8.161 1.543 1.00 84.81 96 MET A O 1
ATOM 774 N N . PHE A 1 97 ? -4.336 8.467 1.692 1.00 86.94 97 PHE A N 1
ATOM 775 C CA . PHE A 1 97 ? -4.438 8.643 3.133 1.00 86.94 97 PHE A CA 1
ATOM 776 C C . PHE A 1 97 ? -5.197 7.469 3.751 1.00 86.94 97 PHE A C 1
ATOM 778 O O . PHE A 1 97 ? -6.019 6.846 3.081 1.00 86.94 97 PHE A O 1
ATOM 785 N N . TRP A 1 98 ? -4.925 7.186 5.021 1.00 89.00 98 TRP A N 1
ATOM 786 C CA . TRP A 1 98 ? -5.723 6.281 5.841 1.00 89.00 98 TRP A CA 1
ATOM 787 C C . TRP A 1 98 ? -6.276 7.035 7.056 1.00 89.00 98 TRP A C 1
ATOM 789 O O . TRP A 1 98 ? -5.631 7.945 7.581 1.00 89.00 98 TRP A O 1
ATOM 799 N N . GLY A 1 99 ? -7.470 6.645 7.488 1.00 87.31 99 GLY A N 1
ATOM 800 C CA . GLY A 1 99 ? -8.127 7.098 8.707 1.00 87.31 99 GLY A CA 1
ATOM 801 C C . GLY A 1 99 ? -9.361 6.243 8.980 1.00 87.31 99 GLY A C 1
ATOM 802 O O . GLY A 1 99 ? -9.851 5.563 8.077 1.00 87.31 99 GLY A O 1
ATOM 803 N N . ALA A 1 100 ? -9.867 6.298 10.209 1.00 85.88 100 ALA A N 1
ATOM 804 C CA . ALA A 1 100 ? -11.100 5.627 10.614 1.00 85.88 100 ALA A CA 1
ATOM 805 C C . ALA A 1 100 ? -12.132 6.639 11.143 1.00 85.88 100 ALA A C 1
ATOM 807 O O . ALA A 1 100 ? -11.801 7.777 11.486 1.00 85.88 100 ALA A O 1
ATOM 808 N N . ILE A 1 101 ? -13.397 6.225 11.205 1.00 85.56 101 ILE A N 1
ATOM 809 C CA . ILE A 1 101 ? -14.510 7.021 11.730 1.00 85.56 101 ILE A CA 1
ATOM 810 C C . ILE A 1 101 ? -15.349 6.171 12.684 1.00 85.56 101 ILE A C 1
ATOM 812 O O . ILE A 1 101 ? -15.508 4.971 12.487 1.00 85.56 101 ILE A O 1
ATOM 816 N N . THR A 1 102 ? -15.884 6.802 13.723 1.00 82.12 102 THR A N 1
ATOM 817 C CA . THR A 1 102 ? -16.788 6.199 14.708 1.00 82.12 102 THR A CA 1
ATOM 818 C C . THR A 1 102 ? -17.944 7.145 15.011 1.00 82.12 102 THR A C 1
ATOM 820 O O . THR A 1 102 ? -17.939 8.311 14.616 1.00 82.12 102 THR A O 1
ATOM 823 N N . THR A 1 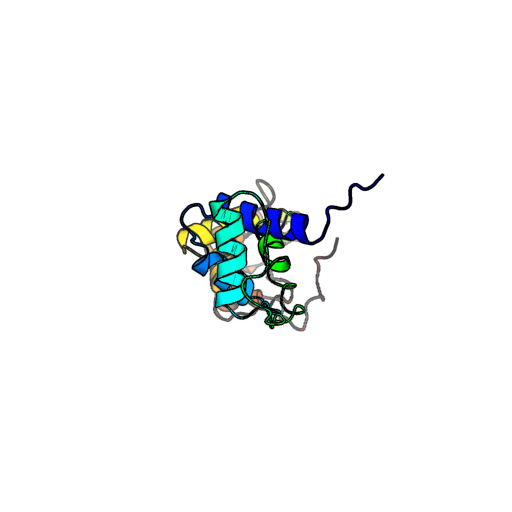103 ? -18.906 6.675 15.803 1.00 78.44 103 THR A N 1
ATOM 824 C CA . THR A 1 103 ? -19.949 7.515 16.411 1.00 78.44 103 THR A CA 1
ATOM 825 C C . THR A 1 103 ? -19.394 8.617 17.326 1.00 78.44 103 THR A C 1
ATOM 827 O O . THR A 1 103 ? -20.067 9.630 17.504 1.00 78.44 103 THR A O 1
ATOM 830 N N . LYS A 1 104 ? -18.172 8.464 17.871 1.00 72.75 104 LYS A N 1
ATOM 831 C CA . LYS A 1 104 ? -17.4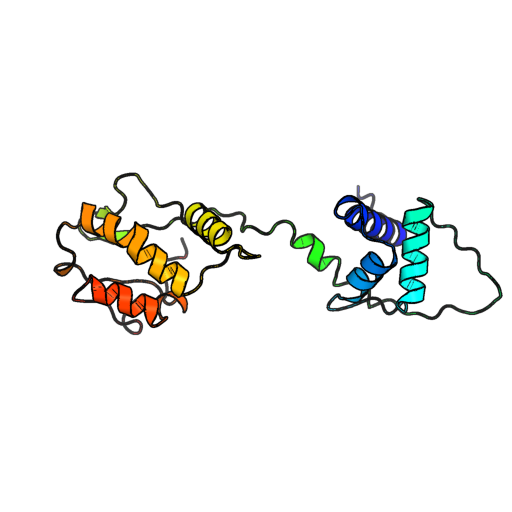62 9.504 18.642 1.00 72.75 104 LYS A CA 1
ATOM 832 C C . LYS A 1 104 ? -16.813 10.575 17.741 1.00 72.75 104 LYS A C 1
ATOM 834 O O . LYS A 1 104 ? -16.559 11.680 18.212 1.00 72.75 104 LYS A O 1
ATOM 839 N N . GLY A 1 105 ? -16.554 10.276 16.462 1.00 74.25 105 GLY A N 1
ATOM 840 C CA . GLY A 1 105 ? -15.924 11.186 15.496 1.00 74.25 105 GLY A CA 1
ATOM 841 C C . GLY A 1 105 ? -14.863 10.521 14.608 1.00 74.25 105 GLY A C 1
ATOM 842 O O . GLY A 1 105 ? -14.772 9.295 14.525 1.00 74.25 105 GLY A O 1
ATOM 843 N N . LEU A 1 106 ? -14.055 11.343 13.929 1.00 80.00 106 LEU A N 1
ATOM 844 C CA . LEU A 1 106 ? -12.899 10.891 13.144 1.00 80.00 106 LEU A CA 1
ATOM 845 C C . LEU A 1 106 ? -11.748 10.474 14.070 1.00 80.00 106 LEU A C 1
ATOM 847 O O . LEU A 1 106 ? -11.316 11.254 14.917 1.00 80.00 106 LEU A O 1
ATOM 851 N N . ILE A 1 107 ? -11.210 9.276 13.859 1.00 74.81 107 ILE A N 1
ATOM 852 C CA . ILE A 1 107 ? -10.026 8.764 14.555 1.00 74.81 107 ILE A CA 1
ATOM 853 C C . ILE A 1 107 ? -8.782 9.259 13.815 1.00 74.81 107 ILE A C 1
ATOM 855 O O . ILE A 1 107 ? -8.221 8.531 13.001 1.00 74.81 107 ILE A O 1
ATOM 859 N N . LEU A 1 108 ? -8.407 10.522 14.036 1.00 67.00 108 LEU A N 1
ATOM 860 C CA . LEU A 1 108 ? -7.246 11.184 13.422 1.00 67.00 108 LEU A CA 1
ATOM 861 C C . LEU A 1 108 ? -6.769 12.364 14.299 1.00 67.00 108 LEU A C 1
ATOM 863 O O . LEU A 1 108 ? -6.991 13.521 13.942 1.00 67.00 108 LEU A O 1
ATOM 867 N N . GLN A 1 109 ? -6.143 12.097 15.452 1.00 54.78 109 GLN A N 1
ATOM 868 C CA . GLN A 1 109 ? -5.815 13.146 16.436 1.00 54.78 109 GLN A CA 1
ATOM 869 C C . GLN A 1 109 ? -4.850 14.224 15.891 1.00 54.78 109 GLN A C 1
ATOM 871 O O . GLN A 1 109 ? -5.087 15.409 16.115 1.00 54.78 109 GLN A O 1
ATOM 876 N N . ASP A 1 110 ? -3.851 13.825 15.093 1.00 66.06 110 ASP A N 1
ATOM 877 C CA . ASP A 1 110 ? -2.924 14.717 14.367 1.00 66.06 110 ASP A CA 1
ATOM 878 C C . ASP A 1 110 ? -3.218 14.803 12.846 1.00 66.06 110 ASP A C 1
ATOM 880 O O . ASP A 1 110 ? -2.396 15.265 12.050 1.00 66.06 110 ASP A O 1
ATOM 884 N N . GLY A 1 111 ? -4.410 14.377 12.413 1.00 66.75 111 GLY A N 1
ATOM 885 C CA . GLY A 1 111 ? -4.805 14.342 11.000 1.00 66.75 111 GLY A CA 1
ATOM 886 C C . GLY A 1 111 ? -4.454 13.037 10.257 1.00 66.75 111 GLY A C 1
ATOM 887 O O . GLY A 1 111 ? -3.946 12.090 10.853 1.00 66.75 111 GLY A O 1
ATOM 888 N N . PRO A 1 112 ? -4.794 12.939 8.954 1.00 75.88 112 PRO A N 1
ATOM 889 C CA . PRO A 1 112 ? -4.821 11.678 8.206 1.00 75.88 112 PRO A CA 1
ATOM 890 C C . PRO A 1 112 ? -3.442 11.044 7.994 1.00 75.88 112 PRO A C 1
ATOM 892 O O . PRO A 1 112 ? -2.523 11.686 7.477 1.00 75.88 112 PRO A O 1
ATOM 895 N N . ILE A 1 113 ? -3.323 9.744 8.293 1.00 85.06 113 ILE A N 1
ATOM 896 C CA . ILE A 1 113 ? -2.068 9.001 8.130 1.00 85.06 113 ILE A CA 1
ATOM 897 C C . ILE A 1 113 ? -1.694 8.973 6.645 1.00 85.06 113 ILE A C 1
ATOM 899 O O . ILE A 1 113 ? -2.456 8.495 5.799 1.00 85.06 113 ILE A O 1
ATOM 903 N N . ASN A 1 114 ? -0.503 9.476 6.305 1.00 87.94 114 ASN A N 1
ATOM 904 C CA . ASN A 1 114 ? -0.005 9.521 4.928 1.00 87.94 114 ASN A CA 1
ATOM 905 C C . ASN A 1 114 ? 0.458 8.128 4.473 1.00 87.94 114 ASN A C 1
ATOM 907 O O . ASN A 1 114 ? 1.647 7.807 4.415 1.00 87.94 114 ASN A O 1
ATOM 911 N N . PHE A 1 115 ? -0.518 7.293 4.137 1.00 88.69 115 PHE A N 1
ATOM 912 C CA . PHE A 1 115 ? -0.357 5.893 3.766 1.00 88.69 115 PHE A CA 1
ATOM 913 C C . PHE A 1 115 ? 0.537 5.697 2.530 1.00 88.69 115 PHE A C 1
ATOM 915 O O . PHE A 1 115 ? 1.284 4.724 2.450 1.00 88.69 115 PHE A O 1
ATOM 922 N N . THR A 1 116 ? 0.549 6.649 1.586 1.00 86.94 116 THR A N 1
ATOM 923 C CA . THR A 1 116 ? 1.534 6.660 0.485 1.00 86.94 116 THR A CA 1
ATOM 924 C C . THR A 1 116 ? 2.971 6.855 0.967 1.00 86.94 116 THR A C 1
ATOM 926 O O . THR A 1 116 ? 3.870 6.217 0.417 1.00 86.94 116 THR A O 1
ATOM 929 N N . GLN A 1 117 ? 3.219 7.698 1.973 1.00 88.50 117 GLN A N 1
ATOM 930 C CA . GLN A 1 117 ? 4.557 7.855 2.547 1.00 88.50 117 GLN A CA 1
ATOM 931 C C . GLN A 1 117 ? 4.957 6.629 3.381 1.00 88.50 117 GLN A C 1
ATOM 933 O O . GLN A 1 117 ? 6.048 6.100 3.172 1.00 88.50 117 GLN A O 1
ATOM 938 N N . TRP A 1 118 ? 4.059 6.121 4.231 1.00 92.00 118 TRP A N 1
ATOM 939 C CA . TRP A 1 118 ? 4.295 4.904 5.015 1.00 92.00 118 TRP A CA 1
ATOM 940 C C . TRP A 1 118 ? 4.657 3.712 4.116 1.00 92.00 118 TRP A C 1
ATOM 942 O O . TRP A 1 118 ? 5.730 3.116 4.239 1.00 92.00 118 TRP A O 1
ATOM 952 N N . LEU A 1 119 ? 3.819 3.424 3.111 1.00 91.06 119 LEU A N 1
ATOM 953 C CA . LEU A 1 119 ? 4.041 2.320 2.176 1.00 91.06 119 LEU A CA 1
ATOM 954 C C . LEU A 1 119 ? 5.333 2.496 1.364 1.00 91.06 119 LEU A C 1
ATOM 956 O O . LEU A 1 119 ? 6.012 1.512 1.064 1.00 91.06 119 LEU A O 1
ATOM 960 N N . ARG A 1 120 ? 5.692 3.735 1.005 1.00 87.94 120 ARG A N 1
ATOM 961 C CA . ARG A 1 120 ? 6.946 4.052 0.307 1.00 87.94 120 ARG A CA 1
ATOM 962 C C . ARG A 1 120 ? 8.162 3.670 1.145 1.00 87.94 120 ARG A C 1
ATOM 964 O O . ARG A 1 120 ? 9.082 3.058 0.601 1.00 87.94 120 ARG A O 1
ATOM 971 N N . ASP A 1 121 ? 8.174 4.005 2.430 1.00 89.75 121 ASP A N 1
ATOM 972 C CA . ASP A 1 121 ? 9.324 3.753 3.301 1.00 89.75 121 ASP A CA 1
ATOM 973 C C . ASP A 1 121 ? 9.421 2.285 3.726 1.00 89.75 121 ASP A C 1
ATOM 975 O O . ASP A 1 121 ? 10.501 1.701 3.638 1.00 89.75 121 ASP A O 1
ATOM 979 N N . GLN A 1 122 ? 8.298 1.621 3.999 1.00 91.94 122 GLN A N 1
ATOM 980 C CA . GLN A 1 122 ? 8.271 0.170 4.214 1.00 91.94 122 GLN A CA 1
ATOM 981 C C . GLN A 1 122 ? 8.741 -0.596 2.958 1.00 91.94 122 GLN A C 1
ATOM 983 O O . GLN A 1 122 ? 9.575 -1.498 3.044 1.00 91.94 122 GLN A O 1
ATOM 988 N N . CYS A 1 123 ? 8.327 -0.176 1.752 1.00 86.75 123 CYS A N 1
ATOM 989 C CA . CYS A 1 123 ? 8.846 -0.743 0.499 1.00 86.75 123 CYS A CA 1
ATOM 990 C C . CYS A 1 123 ? 10.352 -0.489 0.288 1.00 86.75 123 CYS A C 1
ATOM 992 O O . CYS A 1 123 ? 11.011 -1.303 -0.364 1.00 86.75 123 CYS A O 1
ATOM 994 N N . ARG A 1 124 ? 10.908 0.613 0.814 1.00 85.00 124 ARG A N 1
ATOM 995 C CA . ARG A 1 124 ? 12.355 0.906 0.779 1.00 85.00 124 ARG A CA 1
ATOM 996 C C . ARG A 1 124 ? 13.133 -0.002 1.733 1.00 85.00 124 ARG A C 1
ATOM 998 O O . ARG A 1 124 ? 14.153 -0.549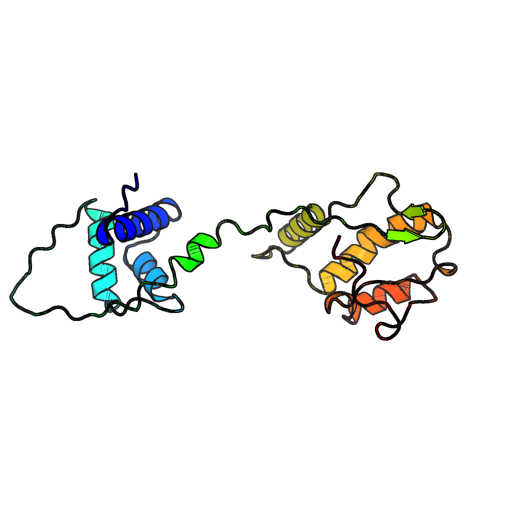 1.313 1.00 85.00 124 ARG A O 1
ATOM 1005 N N . LEU A 1 125 ? 12.644 -0.198 2.961 1.00 88.94 125 LEU A N 1
ATOM 1006 C CA . LEU A 1 125 ? 13.235 -1.106 3.955 1.00 88.94 125 LEU A CA 1
ATOM 1007 C C . LEU A 1 125 ? 13.291 -2.550 3.426 1.00 88.94 125 LEU A C 1
ATOM 1009 O O . LEU A 1 125 ? 14.359 -3.163 3.408 1.00 88.94 125 LEU A O 1
ATOM 1013 N N . ASP A 1 126 ? 12.181 -3.031 2.861 1.00 86.06 126 ASP A N 1
ATOM 1014 C CA . ASP A 1 126 ? 12.068 -4.340 2.200 1.00 86.06 126 ASP A CA 1
ATOM 1015 C C . ASP A 1 126 ? 12.822 -4.436 0.852 1.00 86.06 126 ASP A C 1
ATOM 1017 O O . ASP A 1 126 ? 12.828 -5.488 0.208 1.00 86.06 126 ASP A O 1
ATOM 1021 N N . LYS A 1 127 ? 13.431 -3.341 0.370 1.00 83.25 127 LYS A N 1
ATOM 1022 C CA . LYS A 1 127 ? 14.133 -3.246 -0.928 1.00 83.25 127 LYS A CA 1
ATOM 1023 C C . LYS A 1 127 ? 13.249 -3.645 -2.131 1.00 83.25 127 LYS A C 1
ATOM 1025 O O . LYS A 1 127 ? 13.745 -4.147 -3.148 1.00 83.25 127 LYS A O 1
ATOM 1030 N N . ARG A 1 128 ? 11.929 -3.417 -2.049 1.00 76.75 128 ARG A N 1
ATOM 1031 C CA . ARG A 1 128 ? 10.949 -3.780 -3.091 1.00 76.75 128 ARG A CA 1
ATOM 1032 C C . ARG A 1 128 ? 11.150 -2.925 -4.348 1.00 76.75 128 ARG A C 1
ATOM 1034 O O . ARG A 1 128 ? 11.188 -1.701 -4.301 1.00 76.75 128 ARG A O 1
ATOM 1041 N N . LYS A 1 129 ? 11.181 -3.570 -5.522 1.00 71.00 129 LYS A N 1
ATOM 1042 C CA . LYS A 1 129 ? 11.337 -2.906 -6.840 1.00 71.00 129 LYS A CA 1
ATOM 1043 C C . LYS A 1 129 ? 10.098 -2.120 -7.315 1.00 71.00 129 LYS A C 1
ATOM 1045 O O . LYS A 1 129 ? 10.114 -1.568 -8.415 1.00 71.00 129 LYS A O 1
ATOM 1050 N N . ARG A 1 130 ? 9.003 -2.133 -6.549 1.00 71.75 130 ARG A N 1
ATOM 1051 C CA . ARG A 1 130 ? 7.737 -1.425 -6.802 1.00 71.75 130 ARG A CA 1
ATOM 1052 C C . ARG A 1 130 ? 7.084 -1.099 -5.460 1.00 71.75 130 ARG A C 1
ATOM 1054 O O . ARG A 1 130 ? 7.195 -1.899 -4.537 1.00 71.75 130 ARG A O 1
ATOM 1061 N N . MET A 1 131 ? 6.363 0.017 -5.394 1.00 78.75 131 MET A N 1
ATOM 1062 C CA . MET A 1 131 ? 5.496 0.361 -4.267 1.00 78.75 131 MET A CA 1
ATOM 1063 C C . MET A 1 131 ? 4.125 -0.295 -4.483 1.00 78.75 131 MET A C 1
ATOM 1065 O O . MET A 1 131 ? 3.432 0.051 -5.438 1.00 78.75 131 MET A O 1
ATOM 1069 N N . TYR A 1 132 ? 3.768 -1.282 -3.660 1.00 82.69 132 TYR A N 1
ATOM 1070 C CA . TYR A 1 132 ? 2.470 -1.967 -3.703 1.00 82.69 132 TYR A CA 1
ATOM 1071 C C . TYR A 1 132 ? 2.179 -2.634 -2.355 1.00 82.69 132 TYR A C 1
ATOM 1073 O O . TYR A 1 132 ? 3.094 -3.136 -1.702 1.00 82.69 132 TYR A O 1
ATOM 1081 N N . MET A 1 133 ? 0.909 -2.646 -1.952 1.00 86.38 133 MET A N 1
ATOM 1082 C CA . MET A 1 133 ? 0.476 -3.272 -0.703 1.00 86.38 133 MET A CA 1
ATOM 1083 C C . MET A 1 133 ? 0.374 -4.800 -0.852 1.00 86.38 133 MET A C 1
ATOM 1085 O O . MET A 1 133 ? -0.132 -5.293 -1.864 1.00 86.38 133 MET A O 1
ATOM 1089 N N . THR A 1 134 ? 0.809 -5.538 0.171 1.00 89.88 134 THR A N 1
ATOM 1090 C CA . THR A 1 134 ? 0.556 -6.982 0.360 1.00 89.88 134 THR A CA 1
ATOM 1091 C C . THR A 1 134 ? -0.166 -7.205 1.687 1.00 89.88 134 THR A C 1
ATOM 1093 O O . THR A 1 134 ? -0.197 -6.298 2.515 1.00 89.88 134 THR A O 1
ATOM 1096 N N . GLY A 1 135 ? -0.742 -8.391 1.906 1.00 88.62 135 GLY A N 1
ATOM 1097 C CA . GLY A 1 135 ? -1.408 -8.720 3.175 1.00 88.62 135 GLY A CA 1
ATOM 1098 C C . GLY A 1 135 ? -0.500 -8.536 4.392 1.00 88.62 135 GLY A C 1
ATOM 1099 O O . GLY A 1 135 ? -0.914 -7.962 5.389 1.00 88.62 135 GLY A O 1
ATOM 1100 N N . ASP A 1 136 ? 0.773 -8.910 4.267 1.00 92.31 136 ASP A N 1
ATOM 1101 C CA . ASP A 1 136 ? 1.788 -8.762 5.321 1.00 92.31 136 ASP A CA 1
ATOM 1102 C C . ASP A 1 136 ? 2.100 -7.290 5.621 1.00 92.31 136 ASP A C 1
ATOM 1104 O O . ASP A 1 136 ? 2.259 -6.922 6.780 1.00 92.31 136 ASP A O 1
ATOM 1108 N N . LEU A 1 137 ? 2.151 -6.430 4.594 1.00 93.38 137 LEU A N 1
ATOM 1109 C CA . LEU A 1 137 ? 2.314 -4.986 4.794 1.00 93.38 137 LEU A CA 1
ATOM 1110 C C . LEU A 1 137 ? 1.051 -4.344 5.383 1.00 93.38 137 LEU A C 1
ATOM 1112 O O . LEU A 1 137 ? 1.171 -3.413 6.167 1.00 93.38 137 LEU A O 1
ATOM 1116 N N . TYR A 1 138 ? -0.142 -4.841 5.054 1.00 93.00 138 TYR A N 1
ATOM 1117 C CA . TYR A 1 138 ? -1.386 -4.351 5.648 1.00 93.00 138 TYR A CA 1
ATOM 1118 C C . TYR A 1 138 ? -1.503 -4.764 7.125 1.00 93.00 138 TYR A C 1
ATOM 1120 O O . TYR A 1 138 ? -1.763 -3.927 7.982 1.00 93.00 138 TYR A O 1
ATOM 1128 N N . ALA A 1 139 ? -1.196 -6.022 7.446 1.00 93.56 139 ALA A N 1
ATOM 1129 C CA . ALA A 1 139 ? -1.106 -6.517 8.819 1.00 93.56 139 ALA A CA 1
ATOM 1130 C C . ALA A 1 139 ? -0.031 -5.779 9.640 1.00 93.56 139 ALA A C 1
ATOM 1132 O O . ALA A 1 139 ? -0.233 -5.492 10.819 1.00 93.56 139 ALA A O 1
ATOM 1133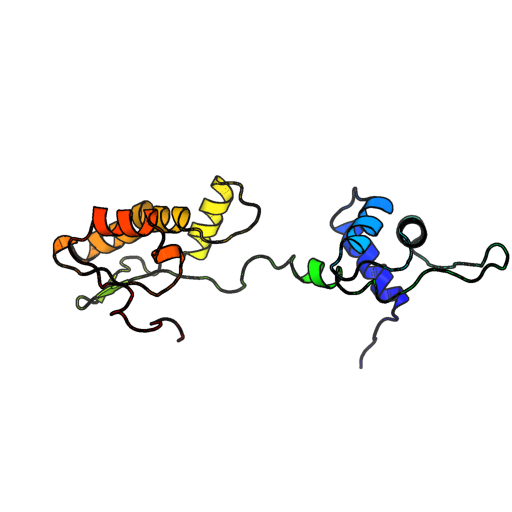 N N . LYS A 1 140 ? 1.100 -5.430 9.010 1.00 94.75 140 LYS A N 1
ATOM 1134 C CA . LYS A 1 140 ? 2.142 -4.587 9.610 1.00 94.75 140 LYS A CA 1
ATOM 1135 C C . LYS A 1 140 ? 1.633 -3.169 9.888 1.00 94.75 140 LYS A C 1
ATOM 1137 O O . LYS A 1 140 ? 1.800 -2.693 11.001 1.00 94.75 140 LYS A O 1
ATOM 1142 N N . PHE A 1 141 ? 0.960 -2.537 8.925 1.00 94.56 141 PHE A N 1
ATOM 1143 C CA . PHE A 1 141 ? 0.348 -1.213 9.090 1.00 94.56 141 PHE A CA 1
ATOM 1144 C C . PHE A 1 141 ? -0.675 -1.171 10.232 1.00 94.56 141 PHE A C 1
ATOM 1146 O O . PHE A 1 141 ? -0.670 -0.235 11.029 1.00 94.56 141 PHE A O 1
ATOM 1153 N N . LEU A 1 142 ? -1.527 -2.197 10.330 1.00 92.75 142 LEU A N 1
ATOM 1154 C CA . LEU A 1 142 ? -2.500 -2.306 11.412 1.00 92.75 142 LEU A CA 1
ATOM 1155 C C . LEU A 1 142 ? -1.813 -2.365 12.787 1.00 92.75 142 LEU A C 1
ATOM 1157 O O . LEU A 1 142 ? -2.166 -1.576 13.659 1.00 92.75 142 LEU A O 1
ATOM 1161 N N . ARG A 1 143 ? -0.805 -3.236 12.961 1.00 92.12 143 ARG A N 1
ATOM 1162 C CA . ARG A 1 143 ? -0.061 -3.371 14.230 1.00 92.12 143 ARG A CA 1
ATOM 1163 C C . ARG A 1 143 ? 0.796 -2.152 14.591 1.00 92.12 143 ARG A C 1
ATOM 1165 O O . ARG A 1 143 ? 0.897 -1.837 15.770 1.00 92.12 143 ARG A O 1
ATOM 1172 N N . GLU A 1 144 ? 1.476 -1.540 13.620 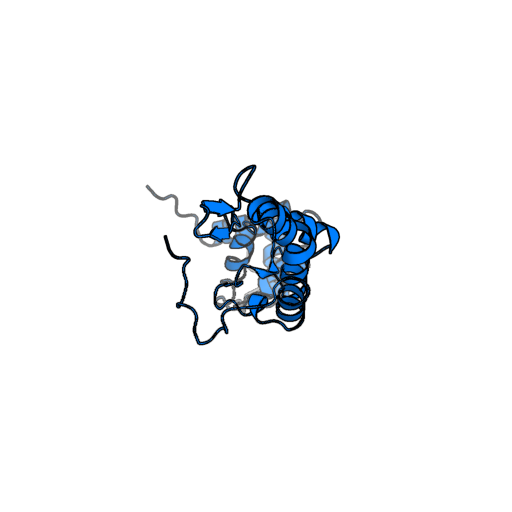1.00 91.19 144 GLU A N 1
ATOM 1173 C CA . GLU A 1 144 ? 2.482 -0.493 13.878 1.00 91.19 144 GLU A CA 1
ATOM 1174 C C . GLU A 1 144 ? 1.893 0.921 13.957 1.00 91.19 144 GLU A C 1
ATOM 1176 O O . GLU A 1 144 ? 2.458 1.759 14.651 1.00 91.19 144 GLU A O 1
ATOM 1181 N N . GLU A 1 145 ? 0.776 1.191 13.272 1.00 89.56 145 GLU A N 1
ATOM 1182 C CA . GLU A 1 145 ? 0.196 2.537 13.172 1.00 89.56 145 GLU A CA 1
ATOM 1183 C C . GLU A 1 145 ? -1.283 2.531 13.597 1.00 89.56 145 GLU A C 1
ATOM 1185 O O . GLU A 1 145 ? -1.658 3.088 14.629 1.00 89.56 145 GLU A O 1
ATOM 1190 N N . ALA A 1 146 ? -2.141 1.875 12.806 1.00 89.44 146 ALA A N 1
ATOM 1191 C CA . ALA A 1 146 ? -3.576 2.155 12.811 1.00 89.44 146 ALA A CA 1
ATOM 1192 C C . ALA A 1 146 ? -4.270 1.797 14.129 1.00 89.44 146 ALA A C 1
ATOM 1194 O O . ALA A 1 146 ? -5.128 2.546 14.591 1.00 89.44 146 ALA A O 1
ATOM 1195 N N . ILE A 1 147 ? -3.908 0.666 14.742 1.00 89.81 147 ILE A N 1
ATOM 1196 C CA . ILE A 1 147 ? -4.540 0.211 15.985 1.00 89.81 147 ILE A CA 1
ATOM 1197 C C . ILE A 1 147 ? -4.129 1.094 17.174 1.00 89.81 147 ILE A C 1
ATOM 1199 O O . ILE A 1 147 ? -4.966 1.339 18.041 1.00 89.81 147 ILE A O 1
ATOM 1203 N N . SER A 1 148 ? -2.912 1.661 17.182 1.00 87.06 148 SER A N 1
ATOM 1204 C CA . SER A 1 148 ? -2.514 2.659 18.192 1.00 87.06 148 SER A CA 1
ATOM 1205 C C . SER A 1 148 ? -3.396 3.902 18.085 1.00 87.06 148 SER A C 1
ATOM 1207 O O . SER A 1 148 ? -4.059 4.270 19.052 1.00 87.06 148 SER A O 1
ATOM 1209 N N . THR A 1 149 ? -3.525 4.463 16.876 1.00 86.88 149 THR A N 1
ATOM 1210 C CA . THR A 1 149 ? -4.351 5.656 16.628 1.00 86.88 149 THR A CA 1
ATOM 1211 C C . THR A 1 149 ? -5.836 5.423 16.934 1.00 86.88 149 THR A C 1
ATOM 1213 O O . THR A 1 149 ? -6.516 6.337 17.394 1.00 86.88 149 THR A O 1
ATOM 1216 N N . ILE A 1 150 ? -6.360 4.204 16.730 1.00 86.94 150 ILE A N 1
ATOM 1217 C CA . ILE A 1 150 ? -7.720 3.833 17.167 1.00 86.94 150 ILE A CA 1
ATOM 1218 C C . ILE A 1 150 ? -7.808 3.804 18.696 1.00 86.94 150 ILE A C 1
ATOM 1220 O O . ILE A 1 150 ? -8.716 4.413 19.262 1.00 86.94 150 ILE A O 1
ATOM 1224 N N . ASN A 1 151 ? -6.867 3.146 19.373 1.00 86.44 151 ASN A N 1
ATOM 1225 C CA . ASN A 1 151 ? -6.872 3.016 20.829 1.00 86.44 151 ASN A CA 1
ATOM 1226 C C . ASN A 1 151 ? -6.749 4.377 21.545 1.00 86.44 151 ASN A C 1
ATOM 1228 O O . ASN A 1 151 ? -7.442 4.613 22.531 1.00 86.44 151 ASN A O 1
ATOM 1232 N N . GLU A 1 152 ? -5.943 5.292 21.001 1.00 83.62 152 GLU A N 1
ATOM 1233 C CA . GLU A 1 152 ? -5.762 6.676 21.476 1.00 83.62 152 GLU A CA 1
ATOM 1234 C C . GLU A 1 152 ? -7.060 7.510 21.479 1.00 83.62 152 GLU A C 1
ATOM 1236 O O . GLU A 1 152 ? -7.183 8.442 22.272 1.00 83.62 152 GLU A O 1
ATOM 1241 N N . VAL A 1 153 ? -8.040 7.179 20.625 1.00 81.56 153 VAL A N 1
ATOM 1242 C CA . VAL A 1 153 ? -9.308 7.927 20.479 1.00 81.56 153 VAL A CA 1
ATOM 1243 C C . VAL A 1 153 ? -10.513 7.173 21.057 1.00 81.56 153 VAL A C 1
ATOM 1245 O O . VAL A 1 153 ? -11.493 7.786 21.487 1.00 81.56 153 VAL A O 1
ATOM 1248 N N . VAL A 1 154 ? -10.480 5.839 21.049 1.00 82.56 154 VAL A N 1
ATOM 1249 C CA . VAL A 1 154 ? -11.597 4.999 21.504 1.00 82.56 154 VAL A CA 1
ATOM 1250 C C . VAL A 1 154 ? -11.496 4.648 22.993 1.00 82.56 154 VAL A C 1
ATOM 1252 O O . VAL A 1 154 ? -12.546 4.469 23.615 1.00 82.56 154 VAL A O 1
ATOM 1255 N N . GLU A 1 155 ? -10.281 4.610 23.551 1.00 79.38 155 GLU A N 1
ATOM 1256 C CA . GLU A 1 155 ? -9.896 4.206 24.920 1.00 79.38 155 GLU A CA 1
ATOM 1257 C C . GLU A 1 155 ? -10.087 2.712 25.256 1.00 79.38 155 GLU A C 1
ATOM 1259 O O . GLU A 1 155 ? -9.290 2.163 26.016 1.00 79.38 155 GLU A O 1
ATOM 1264 N N . ASN A 1 156 ? -11.086 2.034 24.676 1.00 84.69 156 ASN A N 1
ATOM 1265 C CA . ASN A 1 156 ? -11.302 0.590 24.823 1.00 84.69 156 ASN A CA 1
ATOM 1266 C C . ASN A 1 156 ? -11.662 -0.069 23.477 1.00 84.69 156 ASN A C 1
ATOM 1268 O O . ASN A 1 156 ? -12.767 0.119 22.967 1.00 84.69 156 ASN A O 1
ATOM 1272 N N . LEU A 1 157 ? -10.747 -0.860 22.904 1.00 85.31 157 LEU A N 1
ATOM 1273 C CA . LEU A 1 157 ? -10.969 -1.542 21.619 1.00 85.31 157 LEU A CA 1
ATOM 1274 C C . LEU A 1 157 ? -12.040 -2.642 21.688 1.00 85.31 157 LEU A C 1
ATOM 1276 O O . LEU A 1 157 ? -12.684 -2.926 20.682 1.00 85.31 157 LEU A O 1
ATOM 1280 N N . ASN A 1 158 ? -12.282 -3.217 22.866 1.00 83.44 158 ASN A N 1
ATOM 1281 C CA . ASN A 1 158 ? -13.258 -4.291 23.056 1.00 83.44 158 ASN A CA 1
ATOM 1282 C C . ASN A 1 158 ? -14.713 -3.783 22.940 1.00 83.44 158 ASN A C 1
ATOM 1284 O O . ASN A 1 158 ? -15.628 -4.573 22.744 1.00 83.44 158 ASN A O 1
ATOM 1288 N N . GLU A 1 159 ? -14.937 -2.465 23.030 1.00 82.69 159 GLU A N 1
ATOM 1289 C CA . GLU A 1 159 ? -16.253 -1.821 22.870 1.00 82.69 159 GLU A CA 1
ATOM 1290 C C . GLU A 1 159 ? -16.549 -1.367 21.424 1.00 82.69 159 GLU A C 1
ATOM 1292 O O . GLU A 1 159 ? -17.585 -0.742 21.174 1.00 82.69 159 GLU A O 1
ATOM 1297 N N . VAL A 1 160 ? -15.666 -1.647 20.457 1.00 85.00 160 VAL A N 1
ATOM 1298 C CA . VAL A 1 160 ? -15.850 -1.255 19.049 1.00 85.00 160 VAL A CA 1
ATOM 1299 C C . VAL A 1 160 ? -15.694 -2.424 18.084 1.00 85.00 160 VAL A C 1
ATOM 1301 O O . VAL A 1 160 ? -14.790 -3.243 18.189 1.00 85.00 160 VAL A O 1
ATOM 1304 N N . ILE A 1 161 ? -16.574 -2.448 17.084 1.00 87.31 161 ILE A N 1
ATOM 1305 C CA . ILE A 1 161 ? -16.577 -3.452 16.022 1.00 87.31 161 ILE A CA 1
ATOM 1306 C C . ILE A 1 161 ? -15.698 -2.954 14.872 1.00 87.31 161 ILE A C 1
ATOM 1308 O O . ILE A 1 161 ? -15.944 -1.873 14.328 1.00 87.31 161 ILE A O 1
ATOM 1312 N N . PHE A 1 162 ? -14.695 -3.732 14.463 1.00 89.00 162 PHE A N 1
ATOM 1313 C CA . PHE A 1 162 ? -13.852 -3.361 13.322 1.00 89.00 162 PHE A CA 1
ATOM 1314 C C . PHE A 1 162 ? -14.567 -3.623 11.982 1.00 89.00 162 PHE A C 1
ATOM 1316 O O . PHE A 1 162 ? -15.175 -4.678 11.783 1.00 89.00 162 PHE A O 1
ATOM 1323 N N . GLN A 1 163 ? -14.463 -2.686 11.034 1.00 86.56 163 GLN A N 1
ATOM 1324 C CA . GLN A 1 163 ? -15.030 -2.808 9.687 1.00 86.56 163 GLN A CA 1
ATOM 1325 C C . GLN A 1 163 ? -14.105 -2.173 8.638 1.00 86.56 163 GLN A C 1
ATOM 1327 O O . GLN A 1 163 ? -13.512 -1.119 8.855 1.00 86.56 163 GLN A O 1
ATOM 1332 N N . ASP A 1 164 ? -13.979 -2.842 7.493 1.00 85.44 164 ASP A N 1
ATOM 1333 C CA . ASP A 1 164 ? -13.119 -2.471 6.369 1.00 85.44 164 ASP A CA 1
ATOM 1334 C C . ASP A 1 164 ? -13.799 -2.803 5.021 1.00 85.44 164 ASP A C 1
ATOM 1336 O O . ASP A 1 164 ? -14.921 -3.321 4.980 1.00 85.44 164 ASP A O 1
ATOM 1340 N N . ASP A 1 165 ? -13.141 -2.475 3.903 1.00 81.75 165 ASP A N 1
ATOM 1341 C CA . ASP A 1 165 ? -13.629 -2.801 2.558 1.00 81.75 165 ASP A CA 1
ATOM 1342 C C . ASP A 1 165 ? -13.130 -4.169 2.052 1.00 81.75 165 ASP A C 1
ATOM 1344 O O . ASP A 1 165 ? -12.245 -4.805 2.630 1.00 81.75 165 ASP A O 1
ATOM 1348 N N . GLN A 1 166 ? -13.695 -4.607 0.925 1.00 81.69 166 GLN A N 1
ATOM 1349 C CA . GLN A 1 166 ? -13.476 -5.933 0.343 1.00 81.69 166 GLN A CA 1
ATOM 1350 C C . GLN A 1 166 ? -12.144 -6.129 -0.398 1.00 81.69 166 GLN A C 1
ATOM 1352 O O . GLN A 1 166 ? -12.021 -7.077 -1.180 1.00 81.69 166 GLN A O 1
ATOM 1357 N N . ASP A 1 167 ? -11.122 -5.291 -0.188 1.00 83.06 167 ASP A N 1
ATOM 1358 C CA . ASP A 1 167 ? -9.805 -5.604 -0.738 1.00 83.06 167 ASP A CA 1
ATOM 1359 C C . ASP A 1 167 ? -9.286 -6.938 -0.171 1.00 83.06 167 ASP A C 1
ATOM 1361 O O . ASP A 1 167 ? -9.079 -7.119 1.028 1.00 83.06 167 ASP A O 1
ATOM 1365 N N . SER A 1 168 ? -8.981 -7.856 -1.089 1.00 84.44 168 SER A N 1
ATOM 1366 C CA . SER A 1 168 ? -8.188 -9.082 -0.914 1.00 84.44 168 SER A CA 1
ATOM 1367 C C . SER A 1 168 ? -7.097 -9.049 0.173 1.00 84.44 168 SER A C 1
ATOM 1369 O O . SER A 1 168 ? -6.833 -10.068 0.807 1.00 84.44 168 SER A O 1
ATOM 1371 N N . LYS A 1 169 ? -6.451 -7.900 0.404 1.00 87.69 169 LYS A N 1
ATOM 1372 C CA . LYS A 1 169 ? -5.374 -7.708 1.388 1.00 87.69 169 LYS A CA 1
ATOM 1373 C C . LYS A 1 169 ? -5.919 -7.730 2.822 1.00 87.69 169 LYS A C 1
ATOM 1375 O O . LYS A 1 169 ? -5.348 -8.421 3.666 1.00 87.69 169 LYS A O 1
ATOM 1380 N N . HIS A 1 170 ? -7.079 -7.106 3.045 1.00 85.81 170 HIS A N 1
ATOM 1381 C CA . HIS A 1 170 ? -7.862 -7.113 4.292 1.00 85.81 170 HIS A CA 1
ATOM 1382 C C . HIS A 1 170 ? -8.526 -8.480 4.575 1.00 85.81 170 HIS A C 1
ATOM 1384 O O . HIS A 1 170 ? -9.195 -8.681 5.593 1.00 85.81 170 HIS A O 1
ATOM 1390 N N . ARG A 1 171 ? -8.392 -9.425 3.636 1.00 85.50 171 ARG A N 1
ATOM 1391 C CA . ARG A 1 171 ? -8.921 -10.796 3.690 1.00 85.50 171 ARG A CA 1
ATOM 1392 C C . ARG A 1 171 ? -7.805 -11.851 3.778 1.00 85.50 171 ARG A C 1
ATOM 1394 O O . ARG A 1 171 ? -8.083 -13.046 3.791 1.00 85.50 171 ARG A O 1
ATOM 1401 N N . THR A 1 172 ? -6.535 -11.437 3.840 1.00 88.12 172 THR A N 1
ATOM 1402 C CA . THR A 1 172 ? -5.417 -12.364 4.082 1.00 88.12 172 THR A CA 1
ATOM 1403 C C . THR A 1 172 ? -5.396 -12.807 5.540 1.00 88.12 172 THR A C 1
ATOM 1405 O O . THR A 1 172 ? -5.634 -11.986 6.422 1.00 88.12 172 THR A O 1
ATOM 1408 N N . LYS A 1 173 ? -5.064 -14.082 5.808 1.00 89.12 173 LYS A N 1
ATOM 1409 C CA . LYS A 1 173 ? -5.077 -14.628 7.177 1.00 89.12 173 LYS A CA 1
ATOM 1410 C C . LYS A 1 173 ? -4.315 -13.735 8.165 1.00 89.12 173 LYS A C 1
ATOM 1412 O O . LYS A 1 173 ? -4.878 -13.365 9.180 1.00 89.12 173 LYS A O 1
ATOM 1417 N N . ILE A 1 174 ? -3.093 -13.316 7.829 1.00 90.00 174 ILE A N 1
ATOM 1418 C CA . ILE A 1 174 ? -2.270 -12.461 8.700 1.00 90.00 174 ILE A CA 1
ATOM 1419 C C . ILE A 1 174 ? -2.914 -11.096 9.013 1.00 90.00 174 ILE A C 1
ATOM 1421 O O . ILE A 1 174 ? -2.644 -10.538 10.068 1.00 90.00 174 ILE A O 1
ATOM 1425 N N . GLY A 1 175 ? -3.766 -10.560 8.131 1.00 87.56 175 GLY A N 1
ATOM 1426 C CA . GLY A 1 175 ? -4.540 -9.343 8.399 1.00 87.56 175 GLY A CA 1
ATOM 1427 C C . GLY A 1 175 ? -5.759 -9.594 9.288 1.00 87.56 175 GLY A C 1
ATOM 1428 O O . GLY A 1 175 ? -6.057 -8.770 10.143 1.00 87.56 175 GLY A O 1
ATOM 1429 N N . VAL A 1 176 ? -6.431 -10.740 9.128 1.00 88.19 176 VAL A N 1
ATOM 1430 C CA . VAL A 1 176 ? -7.565 -11.140 9.983 1.00 88.19 176 VAL A CA 1
ATOM 1431 C C . VAL A 1 176 ? -7.087 -11.493 11.392 1.00 88.19 176 VAL A C 1
ATOM 1433 O O . VAL A 1 176 ? -7.642 -10.981 12.355 1.00 88.19 176 VAL A O 1
ATOM 1436 N N . ASP A 1 177 ? -6.011 -12.278 11.507 1.00 90.94 177 ASP A N 1
ATOM 1437 C CA . ASP A 1 177 ? -5.348 -12.584 12.779 1.00 90.94 177 ASP A CA 1
ATOM 1438 C C . ASP A 1 177 ? -5.018 -11.278 13.541 1.00 90.94 177 ASP A C 1
ATOM 1440 O O . ASP A 1 177 ? -5.272 -11.193 14.733 1.00 90.94 177 ASP A O 1
ATOM 1444 N N . VAL A 1 178 ? -4.543 -10.226 12.851 1.00 91.50 178 VAL A N 1
ATOM 1445 C CA . VAL A 1 178 ? -4.247 -8.913 13.465 1.00 91.50 178 VAL A CA 1
ATOM 1446 C C . VAL A 1 178 ? -5.477 -8.161 13.960 1.00 91.50 178 VAL A C 1
ATOM 1448 O O . VAL A 1 178 ? -5.381 -7.485 14.976 1.00 91.50 178 VAL A O 1
ATOM 1451 N N . VAL A 1 179 ? -6.616 -8.225 13.272 1.00 90.25 179 VAL A N 1
ATOM 1452 C CA . VAL A 1 179 ? -7.836 -7.586 13.793 1.00 90.25 179 VAL A CA 1
ATOM 1453 C C . VAL A 1 179 ? -8.304 -8.337 15.043 1.00 90.25 179 VAL A C 1
ATOM 1455 O O . VAL A 1 179 ? -8.571 -7.723 16.071 1.00 90.25 179 VAL A O 1
ATOM 1458 N N . ASN A 1 180 ? -8.293 -9.668 14.993 1.00 89.75 180 ASN A N 1
ATOM 1459 C CA . ASN A 1 180 ? -8.721 -10.528 16.093 1.00 89.75 180 ASN A CA 1
ATOM 1460 C C . ASN A 1 180 ? -7.741 -10.527 17.293 1.00 89.75 180 ASN A C 1
ATOM 1462 O O . ASN A 1 180 ? -8.135 -10.898 18.394 1.00 89.75 180 ASN A O 1
ATOM 1466 N N . ASP A 1 181 ? -6.482 -10.106 17.103 1.00 90.44 181 ASP A N 1
ATOM 1467 C CA . ASP A 1 181 ? -5.503 -9.865 18.180 1.00 90.44 181 ASP A CA 1
ATOM 1468 C C . ASP A 1 181 ? -5.909 -8.667 19.085 1.00 90.44 181 ASP A C 1
ATOM 1470 O O . ASP A 1 181 ? -5.378 -8.548 20.191 1.00 90.44 181 ASP A O 1
ATOM 1474 N N . PHE A 1 182 ? -6.798 -7.763 18.628 1.00 88.06 182 PHE A N 1
ATOM 1475 C CA . PHE A 1 182 ? -7.081 -6.468 19.284 1.00 88.06 182 PHE A CA 1
ATOM 1476 C C . PHE A 1 182 ? -8.566 -6.069 19.408 1.00 88.06 182 PHE A C 1
ATOM 1478 O O . PHE A 1 182 ? -8.876 -5.219 20.239 1.00 88.06 182 PHE A O 1
ATOM 1485 N N . PHE A 1 183 ? -9.473 -6.636 18.609 1.00 89.19 183 PHE A N 1
ATOM 1486 C CA . PHE A 1 183 ? -10.915 -6.351 18.644 1.00 89.19 183 PHE A CA 1
ATOM 1487 C C . PHE A 1 183 ? -11.688 -7.639 18.955 1.00 89.19 183 PHE A C 1
ATOM 1489 O O . PHE A 1 183 ? -11.406 -8.676 18.355 1.00 89.19 183 PHE A O 1
ATOM 1496 N N . GLU A 1 184 ? -12.668 -7.582 19.867 1.00 85.75 184 GLU A N 1
ATOM 1497 C CA . GLU A 1 184 ? -13.524 -8.744 20.172 1.00 85.75 184 GLU A CA 1
ATOM 1498 C C . GLU A 1 184 ? -14.492 -9.058 19.018 1.00 85.75 184 GLU A C 1
ATOM 1500 O O . GLU A 1 184 ? -14.666 -10.224 18.666 1.00 85.75 184 GLU A O 1
ATOM 1505 N N . ASP A 1 185 ? -15.060 -8.019 18.395 1.00 81.06 185 ASP A N 1
ATOM 1506 C CA . ASP A 1 185 ? -16.020 -8.123 17.294 1.00 81.06 185 ASP A CA 1
ATOM 1507 C C . ASP A 1 185 ? -15.495 -7.484 15.993 1.00 81.06 185 ASP A C 1
ATOM 1509 O O . ASP A 1 185 ? -14.849 -6.429 15.972 1.00 81.06 185 ASP A O 1
ATOM 1513 N N . ARG A 1 186 ? -15.859 -8.094 14.862 1.00 81.50 186 ARG A N 1
ATOM 1514 C CA . ARG A 1 186 ? -15.603 -7.591 13.505 1.00 81.50 186 ARG A CA 1
ATOM 1515 C C . ARG A 1 186 ? -16.826 -7.846 12.629 1.00 81.50 186 ARG A C 1
ATOM 1517 O O . ARG A 1 186 ? -17.415 -8.920 12.708 1.00 81.50 186 ARG A O 1
ATOM 1524 N N . ILE A 1 187 ? -17.182 -6.903 11.754 1.00 76.56 187 ILE A N 1
ATOM 1525 C CA . ILE A 1 187 ? -18.217 -7.161 10.741 1.00 76.56 187 ILE A CA 1
ATOM 1526 C C . ILE A 1 187 ? -17.659 -8.149 9.711 1.00 76.56 187 ILE A C 1
ATOM 1528 O O . ILE A 1 187 ? -16.632 -7.887 9.077 1.00 76.56 187 ILE A O 1
ATOM 1532 N N . GLU A 1 188 ? -18.328 -9.293 9.550 1.00 66.31 188 GLU A N 1
ATOM 1533 C CA . GLU A 1 188 ? -17.931 -10.310 8.576 1.00 66.31 188 GLU A CA 1
ATOM 1534 C C . GLU A 1 188 ? -18.022 -9.759 7.139 1.00 66.31 188 GLU A C 1
ATOM 1536 O O . GLU A 1 188 ? -18.949 -9.013 6.808 1.00 66.31 188 GLU A O 1
ATOM 1541 N N . PRO A 1 189 ? -17.091 -10.118 6.232 1.00 56.84 189 PRO A N 1
ATOM 1542 C CA . PRO A 1 189 ? -16.986 -9.480 4.924 1.00 56.84 189 PRO A CA 1
ATOM 1543 C C . PRO A 1 189 ? -18.231 -9.552 4.036 1.00 56.84 189 PRO A C 1
ATOM 1545 O O . PRO A 1 189 ? -18.370 -8.714 3.152 1.00 56.84 189 PRO A O 1
ATOM 1548 N N . ASN A 1 190 ? -19.115 -10.530 4.229 1.00 61.56 190 ASN A N 1
ATOM 1549 C CA . ASN A 1 190 ? -20.326 -10.668 3.414 1.00 61.56 190 ASN A CA 1
ATOM 1550 C C . ASN A 1 190 ? -21.477 -9.759 3.882 1.00 61.56 190 ASN A C 1
ATOM 1552 O O . ASN A 1 190 ? -22.421 -9.560 3.121 1.00 61.56 190 ASN A O 1
ATOM 1556 N N . ASP A 1 191 ? -21.377 -9.201 5.093 1.00 61.50 191 ASP A N 1
ATOM 1557 C CA . ASP A 1 191 ? -22.430 -8.421 5.755 1.00 61.50 191 ASP A CA 1
ATOM 1558 C C . ASP A 1 191 ? -22.120 -6.906 5.788 1.00 61.50 191 ASP A C 1
ATOM 1560 O O . ASP A 1 191 ? -22.931 -6.111 6.260 1.00 61.50 191 ASP A O 1
ATOM 1564 N N . GLY A 1 192 ? -20.950 -6.494 5.279 1.00 54.31 192 GLY A N 1
ATOM 1565 C CA . GLY A 1 192 ? -20.527 -5.093 5.160 1.00 54.31 192 GLY A CA 1
ATOM 1566 C C . GLY A 1 192 ? -20.735 -4.501 3.759 1.00 54.31 192 GLY A C 1
ATOM 1567 O O . GLY A 1 192 ? -20.556 -5.185 2.750 1.00 54.31 192 GLY A O 1
ATOM 1568 N N . ASP A 1 193 ? -21.057 -3.204 3.693 1.00 54.09 193 ASP A N 1
ATOM 1569 C CA . ASP A 1 193 ? -21.384 -2.497 2.446 1.00 54.09 193 ASP A CA 1
ATOM 1570 C C . ASP A 1 193 ? -20.288 -2.554 1.362 1.00 54.09 193 ASP A C 1
ATOM 1572 O O . ASP A 1 193 ? -19.076 -2.501 1.609 1.00 54.09 193 ASP A O 1
ATOM 1576 N N . ALA A 1 194 ? -20.737 -2.598 0.106 1.00 50.22 194 ALA A N 1
ATOM 1577 C CA . ALA A 1 194 ? -19.886 -2.713 -1.073 1.00 50.22 194 ALA A CA 1
ATOM 1578 C C . ALA A 1 194 ? -19.184 -1.383 -1.428 1.00 50.22 194 ALA A C 1
ATOM 1580 O O . ALA A 1 194 ? -19.600 -0.679 -2.345 1.00 50.22 194 ALA A O 1
ATOM 1581 N N . LYS A 1 195 ? -18.062 -1.119 -0.739 1.00 50.78 195 LYS A N 1
ATOM 1582 C CA . LYS A 1 195 ? -17.192 0.077 -0.800 1.00 50.78 195 LYS A CA 1
ATOM 1583 C C . LYS A 1 195 ? -17.799 1.354 -0.197 1.00 50.78 195 LYS A C 1
ATOM 1585 O O . LYS A 1 195 ? -18.637 2.007 -0.802 1.00 50.78 195 LYS A O 1
ATOM 1590 N N . PHE A 1 196 ? -17.183 1.832 0.886 1.00 49.47 196 PHE A N 1
ATOM 1591 C CA . PHE A 1 196 ? -17.316 3.221 1.362 1.00 49.47 196 PHE A CA 1
ATOM 1592 C C . PHE A 1 196 ? -16.369 4.221 0.659 1.00 49.47 196 PHE A C 1
ATOM 1594 O O . PHE A 1 196 ? -16.316 5.390 1.032 1.00 49.47 196 PHE A O 1
ATOM 1601 N N . ALA A 1 197 ? -15.609 3.782 -0.352 1.00 42.09 197 ALA A N 1
ATOM 1602 C CA . ALA A 1 197 ? -14.557 4.569 -0.999 1.00 42.09 197 ALA A CA 1
ATOM 1603 C C . ALA A 1 197 ? -14.773 4.724 -2.519 1.00 42.09 197 ALA A C 1
ATOM 1605 O O . ALA A 1 197 ? -14.169 3.996 -3.306 1.00 42.09 197 ALA A O 1
ATOM 1606 N N . ASP A 1 198 ? -15.625 5.681 -2.900 1.00 31.23 198 ASP A N 1
ATOM 1607 C CA . ASP A 1 198 ? -15.644 6.400 -4.191 1.00 31.23 198 ASP A CA 1
ATOM 1608 C C . ASP A 1 198 ? -16.332 7.772 -3.968 1.00 31.23 198 ASP A C 1
ATOM 1610 O O . ASP A 1 198 ? -17.511 7.947 -4.284 1.00 31.23 198 ASP A O 1
ATOM 1614 N N . VAL A 1 199 ? -15.605 8.732 -3.375 1.00 31.16 199 VAL A N 1
ATOM 1615 C CA . VAL A 1 199 ? -16.016 10.142 -3.173 1.00 31.16 199 VAL A CA 1
ATOM 1616 C C . VAL A 1 199 ? -14.855 11.062 -3.547 1.00 31.16 199 VAL A C 1
ATOM 1618 O O . VAL A 1 199 ? -13.726 10.754 -3.103 1.00 31.16 199 VAL A O 1
#

InterPro domains:
  IPR036397 Ribonuclease H superfamily [G3DSA:3.30.420.10] (46-191)

Sequence (199 aa):
MSNTLTLEEQFRELVLSMKEMNPTWMAADIADEIQSYENPPSLHRDALRRKISRILQRGTIKDRSRCGAPRTVRIEQLKKAVKREASIVKYPSGVMFWGAITTKGLILQDGPINFTQWLRDQCRLDKRKRMYMTGDLYAKFLREEAISTINEVVENLNEVIFQDDQDSKHRTKIGVDVVNDFFEDRIEPNDGDAKFADV

Foldseek 3Di:
DDPPDDPVVVVLVVLVVVCVVPVPDALLNSLVLLQVFPQAAQCPSVSSSVVSNCSVVPVDDDDDDDDDDDDDDGGSHRPGSVVVVVCVVADPPDFDWDWDADPLGTLQPPHTHRVSVVQVVVCVVVVPPHRDDALVNLLVCLVPPHVVSVCVRVVAQQPDEDEDADPPSCVDPSNVVSNVVGYVHYDDHVRDDHDPDDD

Organism: NCBI:txid392033

Secondary structure (DSSP, 8-state):
------HHHHHHHHHHHHHHHSTT--HHHHHHHHTTSSS--SS-HHHHHHHHHHHHHHSS-----SSS-------GGGTTTHHHHTTSS-S-SSPP-B-EEETTEEE-TTS-B-HHHHHHHHHHHTT-SS----HHHHHHHIIIIIHHHHHHHHS-GGGS-B-----GGGGSHHHHHHHHTT-S-B--TTTS-S-S---

Radius of gyration: 26.56 Å; chains: 1; bounding box: 50×38×79 Å

pLDDT: mean 71.06, std 17.32, range [31.16, 94.75]